Protein AF-A0A931RPR3-F1 (afdb_monomer_lite)

Structure (mmCIF, N/CA/C/O backbone):
data_AF-A0A931RPR3-F1
#
_entry.id   AF-A0A931RPR3-F1
#
loop_
_atom_site.group_PDB
_atom_site.id
_atom_site.type_symbol
_atom_site.label_atom_id
_atom_site.label_alt_id
_atom_site.label_comp_id
_atom_site.label_asym_id
_atom_site.label_entity_id
_atom_site.label_seq_id
_atom_site.pdbx_PDB_ins_code
_atom_site.Cartn_x
_atom_site.Cartn_y
_atom_site.Cartn_z
_atom_site.occupancy
_atom_site.B_iso_or_equiv
_atom_site.auth_seq_id
_atom_site.auth_comp_id
_atom_site.auth_asym_id
_atom_site.auth_atom_id
_atom_site.pdbx_PDB_model_num
ATOM 1 N N . MET A 1 1 ? -23.360 12.671 -6.377 1.00 48.09 1 MET A N 1
ATOM 2 C CA . MET A 1 1 ? -21.890 12.839 -6.294 1.00 48.09 1 MET A CA 1
ATOM 3 C C . MET A 1 1 ? -21.192 11.481 -6.320 1.00 48.09 1 MET A C 1
ATOM 5 O O . MET A 1 1 ? -20.367 11.302 -7.196 1.00 48.09 1 MET A O 1
ATOM 9 N N . TYR A 1 2 ? -21.659 10.506 -5.526 1.00 53.28 2 TYR A N 1
ATOM 10 C CA . TYR A 1 2 ? -21.165 9.116 -5.453 1.00 53.28 2 TYR A CA 1
ATOM 11 C C . TYR A 1 2 ? -20.954 8.366 -6.791 1.00 53.28 2 TYR A C 1
ATOM 13 O O . TYR A 1 2 ? -19.961 7.671 -6.945 1.00 53.28 2 TYR A O 1
ATOM 21 N N . GLY A 1 3 ? -21.849 8.516 -7.778 1.00 59.53 3 GLY A N 1
ATOM 22 C CA . GLY A 1 3 ? -21.727 7.786 -9.054 1.00 59.53 3 GLY A CA 1
ATOM 23 C C . GLY A 1 3 ? -20.512 8.184 -9.904 1.00 59.53 3 GLY A C 1
ATOM 24 O O . GLY A 1 3 ? -19.883 7.326 -10.506 1.00 59.53 3 GLY A O 1
ATOM 25 N N . ARG A 1 4 ? -20.120 9.469 -9.888 1.00 67.00 4 ARG A N 1
ATOM 26 C CA . ARG A 1 4 ? -18.976 9.958 -10.683 1.00 67.00 4 ARG A CA 1
ATOM 27 C C . ARG A 1 4 ? -17.635 9.429 -10.174 1.00 67.00 4 ARG A C 1
ATOM 29 O O . ARG A 1 4 ? -16.728 9.223 -10.974 1.00 67.00 4 ARG A O 1
ATOM 36 N N . ASP A 1 5 ? -17.524 9.213 -8.866 1.00 75.56 5 ASP A N 1
ATOM 37 C CA . ASP A 1 5 ? -16.295 8.724 -8.239 1.00 75.56 5 ASP A CA 1
ATOM 38 C C . ASP A 1 5 ? -16.114 7.218 -8.487 1.00 75.56 5 ASP A C 1
ATOM 40 O O . ASP A 1 5 ? -14.997 6.773 -8.742 1.00 75.56 5 ASP A O 1
ATOM 44 N N . ILE A 1 6 ? -17.213 6.452 -8.511 1.00 75.62 6 ILE A N 1
ATOM 45 C CA . ILE A 1 6 ? -17.209 5.031 -8.899 1.00 75.62 6 ILE A CA 1
ATOM 46 C C . ILE A 1 6 ? -16.795 4.882 -10.367 1.00 75.62 6 ILE A C 1
ATOM 48 O O . ILE A 1 6 ? -15.880 4.119 -10.669 1.00 75.62 6 ILE A O 1
ATOM 52 N N . ASP A 1 7 ? -17.397 5.659 -11.272 1.00 83.94 7 ASP A N 1
ATOM 53 C CA . ASP A 1 7 ? -17.056 5.611 -12.699 1.00 83.94 7 ASP A CA 1
A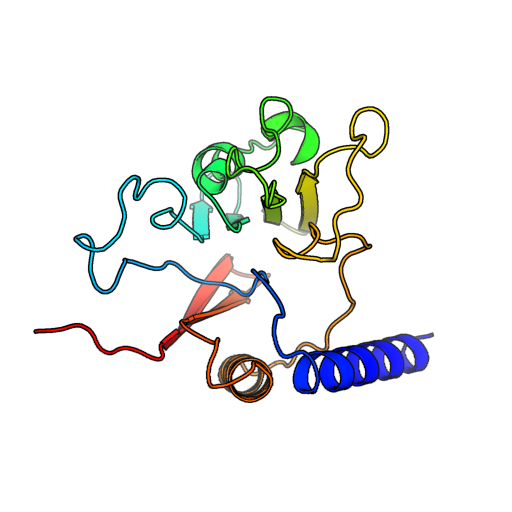TOM 54 C C . ASP A 1 7 ? -15.581 5.973 -12.948 1.00 83.94 7 ASP A C 1
ATOM 56 O O . ASP A 1 7 ? -14.906 5.362 -13.781 1.00 83.94 7 ASP A O 1
ATOM 60 N N . LEU A 1 8 ? -15.053 6.956 -12.207 1.00 83.38 8 LEU A N 1
ATOM 61 C CA . LEU A 1 8 ? -13.642 7.333 -12.275 1.00 83.38 8 LEU A CA 1
ATOM 62 C C . LEU A 1 8 ? -12.729 6.216 -11.753 1.00 83.38 8 LEU A C 1
ATOM 64 O O . LEU A 1 8 ? -11.713 5.921 -12.383 1.00 83.38 8 LEU A O 1
ATOM 68 N N . ALA A 1 9 ? -13.091 5.587 -10.635 1.00 78.75 9 ALA A N 1
ATOM 69 C CA . ALA A 1 9 ? -12.340 4.482 -10.056 1.00 78.75 9 ALA A CA 1
ATOM 70 C C . ALA A 1 9 ? -12.263 3.285 -11.020 1.00 78.75 9 ALA A C 1
ATOM 72 O O . ALA A 1 9 ? -11.174 2.784 -11.306 1.00 78.75 9 ALA A O 1
ATOM 73 N N . GLU A 1 10 ? -13.391 2.885 -11.607 1.00 84.31 10 GLU A N 1
ATOM 74 C CA . GLU A 1 10 ? -13.452 1.792 -12.587 1.00 84.31 10 GLU A CA 1
ATOM 75 C C . GLU A 1 10 ? -12.685 2.119 -13.877 1.00 84.31 10 GLU A C 1
ATOM 77 O O . GLU A 1 10 ? -11.990 1.272 -14.459 1.00 84.31 10 GLU A O 1
ATOM 82 N N . LYS A 1 11 ? -12.728 3.384 -14.310 1.00 86.88 11 LYS A N 1
ATOM 83 C CA . LYS A 1 11 ? -11.914 3.866 -15.430 1.00 86.88 11 LYS A CA 1
ATOM 84 C C . LYS A 1 11 ? -10.418 3.762 -15.123 1.00 86.88 11 LYS A C 1
ATOM 86 O O . LYS A 1 11 ? -9.659 3.312 -15.985 1.00 86.88 11 LYS A O 1
ATOM 91 N N . ASN A 1 12 ? -9.991 4.139 -13.919 1.00 83.94 12 ASN A N 1
ATOM 92 C CA . ASN A 1 12 ? -8.592 4.044 -13.503 1.00 83.94 12 ASN A CA 1
ATOM 93 C C . ASN A 1 12 ? -8.134 2.583 -13.381 1.00 83.94 12 ASN A C 1
ATOM 95 O O . ASN A 1 12 ? -7.042 2.250 -13.841 1.00 83.94 12 ASN A O 1
ATOM 99 N N . LEU A 1 13 ? -8.986 1.683 -12.875 1.00 83.31 13 LEU A N 1
ATOM 100 C CA . LEU A 1 13 ? -8.721 0.240 -12.874 1.00 83.31 13 LEU A CA 1
ATOM 101 C C . LEU A 1 13 ? -8.557 -0.309 -14.298 1.00 83.31 13 LEU A C 1
ATOM 103 O O . LEU A 1 13 ? -7.630 -1.068 -14.586 1.00 83.31 13 LEU A O 1
ATOM 107 N N . THR A 1 14 ? -9.409 0.123 -15.225 1.00 85.19 14 THR A N 1
ATOM 108 C CA . THR A 1 14 ? -9.292 -0.250 -16.641 1.00 85.19 14 THR A CA 1
ATOM 109 C C . THR A 1 14 ? -8.000 0.279 -17.269 1.00 85.19 14 THR A C 1
ATOM 111 O O . THR A 1 14 ? -7.392 -0.406 -18.094 1.00 85.19 14 THR A O 1
ATOM 114 N N . ALA A 1 15 ? -7.556 1.478 -16.886 1.00 83.50 15 ALA A N 1
ATOM 115 C CA . ALA A 1 15 ? -6.281 2.035 -17.330 1.00 83.50 15 ALA A CA 1
ATOM 116 C C . ALA A 1 15 ? -5.085 1.243 -16.772 1.00 83.50 15 ALA A C 1
ATOM 118 O O . ALA A 1 15 ? -4.152 0.959 -17.522 1.00 83.50 15 ALA A O 1
ATOM 119 N N . LEU A 1 16 ? -5.144 0.814 -15.504 1.00 81.69 16 LEU A N 1
ATOM 120 C CA . LEU A 1 16 ? -4.115 -0.024 -14.881 1.00 81.69 16 LEU A CA 1
ATOM 121 C C . LEU A 1 16 ? -3.894 -1.326 -15.662 1.00 81.69 16 LEU A C 1
ATOM 123 O O . LEU A 1 16 ? -2.752 -1.675 -15.939 1.00 81.69 16 LEU A O 1
ATOM 127 N N . ARG A 1 17 ? -4.973 -1.984 -16.106 1.00 82.69 17 ARG A N 1
ATOM 128 C CA . ARG A 1 17 ? -4.912 -3.227 -16.906 1.00 82.69 17 ARG A CA 1
ATOM 129 C C . ARG A 1 17 ? -4.167 -3.084 -18.230 1.00 82.69 17 ARG A C 1
ATOM 131 O O . ARG A 1 17 ? -3.667 -4.064 -18.772 1.00 82.69 17 ARG A O 1
ATOM 138 N N . LYS A 1 18 ? -4.124 -1.870 -18.777 1.00 80.56 18 LYS A N 1
ATOM 139 C CA . LYS A 1 18 ? -3.430 -1.558 -20.033 1.00 80.56 18 LYS A CA 1
ATOM 140 C C . LYS A 1 18 ? -2.003 -1.065 -19.795 1.00 80.56 18 LYS A C 1
ATOM 142 O O . LYS A 1 18 ? -1.258 -0.891 -20.756 1.00 80.56 18 LYS A O 1
ATOM 147 N N . ASN A 1 19 ? -1.624 -0.820 -18.541 1.00 73.75 19 ASN A N 1
ATOM 148 C CA . ASN A 1 19 ? -0.317 -0.296 -18.196 1.00 73.75 19 ASN A CA 1
ATOM 149 C C . ASN A 1 19 ? 0.711 -1.431 -18.113 1.00 73.75 19 ASN A C 1
ATOM 151 O O . ASN A 1 19 ? 0.644 -2.306 -17.250 1.00 73.75 19 ASN A O 1
ATOM 155 N N . ILE A 1 20 ? 1.690 -1.392 -19.016 1.00 69.75 20 ILE A N 1
ATOM 156 C CA . ILE A 1 20 ? 2.774 -2.375 -19.070 1.00 69.75 20 ILE A CA 1
ATOM 157 C C . ILE A 1 20 ? 3.749 -2.161 -17.901 1.00 69.75 20 ILE A C 1
ATOM 159 O O . ILE A 1 20 ? 4.268 -3.134 -17.361 1.00 69.75 20 ILE A O 1
ATOM 163 N N . TYR A 1 21 ? 3.940 -0.919 -17.446 1.00 61.31 21 TYR A N 1
ATOM 164 C CA . TYR A 1 21 ? 4.887 -0.542 -16.395 1.00 61.31 21 TYR A CA 1
ATOM 165 C C . TYR A 1 21 ? 4.221 0.359 -15.342 1.00 61.31 21 TYR A C 1
ATOM 167 O O . TYR A 1 21 ? 4.437 1.571 -15.334 1.00 61.31 21 TYR A O 1
ATOM 175 N N . PRO A 1 22 ? 3.429 -0.201 -14.411 1.00 55.44 22 PRO A N 1
ATOM 176 C CA . PRO A 1 22 ? 2.790 0.595 -13.362 1.00 55.44 22 PRO A CA 1
ATOM 177 C C . PRO A 1 22 ? 3.770 1.133 -12.301 1.00 55.44 22 PRO A C 1
ATOM 179 O O . PRO A 1 22 ? 3.361 1.906 -11.438 1.00 55.44 22 PRO A O 1
ATOM 182 N N . GLY A 1 23 ? 5.051 0.744 -12.338 1.00 59.38 23 GLY A N 1
ATOM 183 C CA . GLY A 1 23 ? 6.031 1.101 -11.310 1.00 59.38 23 GLY A CA 1
ATOM 184 C C . GLY A 1 23 ? 5.704 0.463 -9.953 1.00 59.38 23 GLY A C 1
ATOM 185 O O . GLY A 1 23 ? 5.175 -0.648 -9.893 1.00 59.38 23 GLY A O 1
ATOM 186 N N . ARG A 1 24 ? 6.026 1.156 -8.852 1.00 60.16 24 ARG A N 1
ATOM 187 C CA . ARG A 1 24 ? 5.651 0.749 -7.485 1.00 60.16 24 ARG A CA 1
ATOM 188 C C . ARG A 1 24 ? 4.300 1.379 -7.112 1.00 60.16 24 ARG A C 1
ATOM 190 O O . ARG A 1 24 ? 4.215 2.596 -6.981 1.00 60.16 24 ARG A O 1
ATOM 197 N N . GLY A 1 25 ? 3.270 0.558 -6.900 1.00 50.50 25 GLY A N 1
ATOM 198 C CA . GLY A 1 25 ? 1.987 0.961 -6.306 1.00 50.50 25 GLY A CA 1
ATOM 199 C C . GLY A 1 25 ? 1.890 0.529 -4.839 1.00 50.50 25 GLY A C 1
ATOM 200 O O . GLY A 1 25 ? 2.456 -0.495 -4.462 1.00 50.50 25 GLY A O 1
ATOM 201 N N . LEU A 1 26 ? 1.191 1.294 -3.995 1.00 44.41 26 LEU A N 1
ATOM 202 C CA . LEU A 1 26 ? 0.964 0.920 -2.595 1.00 44.41 26 LEU A CA 1
ATOM 203 C C . LEU A 1 26 ? -0.346 0.143 -2.449 1.00 44.41 26 LEU A C 1
ATOM 205 O O . LEU A 1 26 ? -1.423 0.727 -2.524 1.00 44.41 26 LEU A O 1
ATOM 209 N N . ILE A 1 27 ? -0.242 -1.156 -2.176 1.00 45.25 27 ILE A N 1
ATOM 210 C CA . ILE A 1 27 ? -1.305 -1.988 -1.599 1.00 45.25 27 ILE A CA 1
ATOM 211 C C . ILE A 1 27 ? -0.618 -2.916 -0.574 1.00 45.25 27 ILE A C 1
ATOM 213 O O . ILE A 1 27 ? 0.564 -3.237 -0.708 1.00 45.25 27 ILE A O 1
ATOM 217 N N . ALA A 1 28 ? -1.297 -3.240 0.529 1.00 40.62 28 ALA A N 1
ATOM 218 C CA . ALA A 1 28 ? -0.631 -3.453 1.805 1.00 40.62 28 ALA A CA 1
ATOM 219 C C . ALA A 1 28 ? -0.056 -4.868 2.248 1.00 40.62 28 ALA A C 1
ATOM 221 O O . ALA A 1 28 ? -0.816 -5.667 2.766 1.00 40.62 28 ALA A O 1
ATOM 222 N N . GLY A 1 29 ? 1.272 -5.161 2.241 1.00 34.56 29 GLY A N 1
ATOM 223 C CA . GLY A 1 29 ? 2.043 -6.029 3.204 1.00 34.56 29 GLY A CA 1
ATOM 224 C C . GLY A 1 29 ? 3.585 -6.185 2.962 1.00 34.56 29 GLY A C 1
ATOM 225 O O . GLY A 1 29 ? 4.086 -5.740 1.937 1.00 34.56 29 GLY A O 1
ATOM 226 N N . ILE A 1 30 ? 4.336 -6.765 3.928 1.00 34.19 30 ILE A N 1
ATOM 227 C CA . ILE A 1 30 ? 5.828 -6.893 4.022 1.00 34.19 30 ILE A CA 1
ATOM 228 C C . ILE A 1 30 ? 6.418 -7.880 2.989 1.00 34.19 30 ILE A C 1
ATOM 230 O O . ILE A 1 30 ? 5.834 -8.937 2.762 1.00 34.19 30 ILE A O 1
ATOM 234 N N . ALA A 1 31 ? 7.596 -7.573 2.422 1.00 38.38 31 ALA A N 1
ATOM 235 C CA . ALA A 1 31 ? 8.314 -8.427 1.469 1.00 38.38 31 ALA A CA 1
ATOM 236 C C . ALA A 1 31 ? 9.762 -8.715 1.918 1.00 38.38 31 ALA A C 1
ATOM 238 O O . ALA A 1 31 ? 10.498 -7.795 2.269 1.00 38.38 31 ALA A O 1
ATOM 239 N N . GLU A 1 32 ? 10.175 -9.983 1.854 1.00 42.19 32 GLU A N 1
ATOM 240 C CA . GLU A 1 32 ? 11.584 -10.403 1.850 1.00 42.19 32 GLU A CA 1
ATOM 241 C C . GLU A 1 32 ? 12.001 -10.751 0.413 1.00 42.19 32 GLU A C 1
ATOM 243 O O . GLU A 1 32 ? 11.196 -11.265 -0.370 1.00 42.19 32 GLU A O 1
ATOM 248 N N . ALA A 1 33 ? 13.251 -10.454 0.050 1.00 47.94 33 ALA A N 1
ATOM 249 C CA . ALA A 1 33 ? 13.777 -10.729 -1.285 1.00 47.94 33 ALA A CA 1
ATOM 250 C C . ALA A 1 33 ? 13.849 -12.239 -1.569 1.00 47.94 33 ALA A C 1
ATOM 252 O O . ALA A 1 33 ? 14.287 -13.018 -0.727 1.00 47.94 33 ALA A O 1
ATOM 253 N N . ALA A 1 34 ? 13.471 -12.640 -2.786 1.00 48.62 34 ALA A N 1
ATOM 254 C CA . ALA A 1 34 ? 13.542 -14.034 -3.229 1.00 48.62 34 ALA A CA 1
ATOM 255 C C . ALA A 1 34 ? 14.981 -14.512 -3.531 1.00 48.62 34 ALA A C 1
ATOM 257 O O . ALA A 1 34 ? 15.226 -15.713 -3.527 1.00 48.62 34 ALA A O 1
ATOM 258 N N . ASP A 1 35 ? 15.921 -13.591 -3.785 1.00 53.75 35 ASP A N 1
ATOM 259 C CA . ASP A 1 35 ? 17.344 -13.876 -4.028 1.00 53.75 35 ASP A CA 1
ATOM 260 C C . ASP A 1 35 ? 18.202 -12.630 -3.694 1.00 53.75 35 ASP A C 1
ATOM 262 O O . ASP A 1 35 ? 18.226 -11.675 -4.478 1.00 53.75 35 ASP A O 1
ATOM 266 N N . PRO A 1 36 ? 18.885 -12.590 -2.533 1.00 52.25 36 PRO A N 1
ATOM 267 C CA . PRO A 1 36 ? 19.717 -11.455 -2.125 1.00 52.25 36 PRO A CA 1
ATOM 268 C C . PRO A 1 36 ? 20.993 -11.263 -2.963 1.00 52.25 36 PRO A C 1
ATOM 270 O O . PRO A 1 36 ? 21.617 -10.211 -2.864 1.00 52.25 36 PRO A O 1
ATOM 273 N N . ALA A 1 37 ? 21.402 -12.249 -3.773 1.00 54.34 37 ALA A N 1
ATOM 274 C CA . ALA A 1 37 ? 22.691 -12.240 -4.473 1.00 54.34 37 ALA A CA 1
ATOM 275 C C . ALA A 1 37 ? 22.683 -11.456 -5.801 1.00 54.34 37 ALA A C 1
ATOM 277 O O . ALA A 1 37 ? 23.728 -11.303 -6.430 1.00 54.34 37 ALA A O 1
ATOM 278 N N . LYS A 1 38 ? 21.519 -10.960 -6.245 1.00 55.19 38 LYS A N 1
ATOM 279 C CA . LYS A 1 38 ? 21.343 -10.281 -7.546 1.00 55.19 38 LYS A CA 1
ATOM 280 C C . LYS A 1 38 ? 21.296 -8.751 -7.473 1.00 55.19 38 LYS A C 1
ATOM 282 O O . LYS A 1 38 ? 20.855 -8.120 -8.431 1.00 55.19 38 LYS A O 1
ATOM 287 N N . VAL A 1 39 ? 21.710 -8.143 -6.360 1.00 52.94 39 VAL A N 1
ATOM 288 C CA . VAL A 1 39 ? 21.581 -6.692 -6.142 1.00 52.94 39 VAL A CA 1
ATOM 289 C C . VAL A 1 39 ? 22.862 -6.128 -5.522 1.00 52.94 39 VAL A C 1
ATOM 291 O O . VAL A 1 39 ? 23.253 -6.557 -4.442 1.00 52.94 39 VAL A O 1
ATOM 294 N N . GLU A 1 40 ? 23.501 -5.158 -6.188 1.00 55.62 40 GLU A N 1
ATOM 295 C CA . GLU A 1 40 ? 24.724 -4.490 -5.696 1.00 55.62 40 GLU A CA 1
ATOM 296 C C . GLU A 1 40 ? 24.479 -3.624 -4.439 1.00 55.62 40 GLU A C 1
ATOM 298 O O . GLU A 1 40 ? 25.370 -3.514 -3.599 1.00 55.62 40 GLU A O 1
ATOM 303 N N . ASP A 1 41 ? 23.267 -3.074 -4.258 1.00 65.06 41 ASP A N 1
ATOM 304 C CA . ASP A 1 41 ? 22.794 -2.445 -3.008 1.00 65.06 41 ASP A CA 1
ATOM 305 C C . ASP A 1 41 ? 21.349 -2.889 -2.680 1.00 65.06 41 ASP A C 1
ATOM 307 O O . ASP A 1 41 ? 20.390 -2.418 -3.305 1.00 65.06 41 ASP A O 1
ATOM 311 N N . PRO A 1 42 ? 21.140 -3.783 -1.695 1.00 65.19 42 PRO A N 1
ATOM 312 C CA . PRO A 1 42 ? 19.811 -4.282 -1.358 1.00 65.19 42 PRO A CA 1
ATOM 313 C C . PRO A 1 42 ? 18.912 -3.227 -0.697 1.00 65.19 42 PRO A C 1
ATOM 315 O O . PRO A 1 42 ? 17.709 -3.457 -0.578 1.00 65.19 42 PRO A O 1
ATOM 318 N N . GLY A 1 43 ? 19.438 -2.072 -0.269 1.00 66.06 43 GLY A N 1
ATOM 319 C CA . GLY A 1 43 ? 18.717 -1.098 0.556 1.00 66.06 43 GLY A CA 1
ATOM 320 C C . GLY A 1 43 ? 17.534 -0.391 -0.120 1.00 66.06 43 GLY A C 1
ATOM 321 O O . GLY A 1 43 ? 16.674 0.158 0.573 1.00 66.06 43 GLY A O 1
ATOM 322 N N . LEU A 1 44 ? 17.463 -0.403 -1.456 1.00 70.62 44 LEU A N 1
ATOM 323 C CA . LEU A 1 44 ? 16.318 0.119 -2.222 1.00 70.62 44 LEU A CA 1
ATOM 324 C C . LEU A 1 44 ? 15.242 -0.939 -2.503 1.00 70.62 44 LEU A C 1
ATOM 326 O O . LEU A 1 44 ? 14.145 -0.597 -2.943 1.00 70.62 44 LEU A O 1
ATOM 330 N N . ILE A 1 45 ? 15.546 -2.216 -2.258 1.00 68.12 45 ILE A N 1
ATOM 331 C CA . ILE A 1 45 ? 14.686 -3.356 -2.603 1.00 68.12 45 ILE A CA 1
ATOM 332 C C . ILE A 1 45 ? 14.181 -4.062 -1.342 1.00 68.12 45 ILE A C 1
ATOM 334 O O . ILE A 1 45 ? 13.028 -4.484 -1.294 1.00 68.12 45 ILE A O 1
ATOM 338 N N . ILE A 1 46 ? 15.019 -4.152 -0.310 1.00 73.44 46 ILE A N 1
ATOM 339 C CA . ILE A 1 46 ? 14.710 -4.800 0.962 1.00 73.44 46 ILE A CA 1
ATOM 340 C C . ILE A 1 46 ? 14.428 -3.724 2.006 1.00 73.44 46 ILE A C 1
ATOM 342 O O . ILE A 1 46 ? 15.324 -3.029 2.484 1.00 73.44 46 ILE A O 1
ATOM 346 N N . TYR A 1 47 ? 13.156 -3.587 2.363 1.00 78.56 47 TYR A N 1
ATOM 347 C CA . TYR A 1 47 ? 12.688 -2.661 3.384 1.00 78.56 47 TYR A CA 1
ATOM 348 C C . TYR A 1 47 ? 11.390 -3.173 4.006 1.00 78.56 47 TYR A C 1
ATOM 350 O O . TYR A 1 47 ? 10.648 -3.958 3.414 1.00 78.56 47 TYR A O 1
ATOM 358 N N . ASN A 1 48 ? 11.073 -2.672 5.199 1.00 82.56 48 ASN A N 1
ATOM 359 C CA . ASN A 1 48 ? 9.767 -2.897 5.803 1.00 82.56 48 ASN A CA 1
ATOM 360 C C . ASN A 1 48 ? 8.725 -2.153 4.973 1.00 82.56 48 ASN A C 1
ATOM 362 O O . ASN A 1 48 ? 8.576 -0.943 5.119 1.00 82.56 48 ASN A O 1
ATOM 366 N N . ALA A 1 49 ? 8.014 -2.843 4.085 1.00 84.12 49 ALA A N 1
ATOM 367 C CA . ALA A 1 49 ? 6.952 -2.196 3.324 1.00 84.12 49 ALA A CA 1
ATOM 368 C C . ALA A 1 49 ? 5.846 -1.710 4.265 1.00 84.12 49 ALA A C 1
ATOM 370 O O . ALA A 1 49 ? 5.261 -0.657 4.011 1.00 84.12 49 ALA A O 1
ATOM 371 N N . MET A 1 50 ? 5.574 -2.461 5.354 1.00 88.31 50 MET A N 1
ATOM 372 C CA . MET A 1 50 ? 4.462 -2.187 6.282 1.00 88.31 50 MET A CA 1
ATOM 373 C C . MET A 1 50 ? 4.829 -2.384 7.716 1.00 88.31 50 MET A C 1
ATOM 375 O O . MET A 1 50 ? 5.447 -3.379 8.079 1.00 88.31 50 MET A O 1
ATOM 379 N N . MET A 1 51 ? 4.372 -1.449 8.529 1.00 90.38 51 MET A N 1
ATOM 380 C CA . MET A 1 51 ? 4.581 -1.483 9.959 1.00 90.38 51 MET A CA 1
ATOM 381 C C . MET A 1 51 ? 3.301 -1.066 10.657 1.00 90.38 51 MET A C 1
ATOM 383 O O . MET A 1 51 ? 2.507 -0.287 10.129 1.00 90.38 51 MET A O 1
ATOM 387 N N . GLU A 1 52 ? 3.098 -1.608 11.847 1.00 91.56 52 GLU A N 1
ATOM 388 C CA . GLU A 1 52 ? 2.039 -1.176 12.741 1.00 91.56 52 GLU A CA 1
ATOM 389 C C . GLU A 1 52 ? 2.585 -1.024 14.154 1.00 91.56 52 GLU A C 1
ATOM 391 O O . GLU A 1 52 ? 3.513 -1.727 14.554 1.00 91.56 52 GLU A O 1
ATOM 396 N N . ARG A 1 53 ? 2.014 -0.085 14.900 1.00 90.44 53 ARG A N 1
ATOM 397 C CA . ARG A 1 53 ? 2.334 0.136 16.308 1.00 90.44 53 ARG A CA 1
ATOM 398 C C . ARG A 1 53 ? 1.044 0.418 17.059 1.00 90.44 53 ARG A C 1
ATOM 400 O O . ARG A 1 53 ? 0.175 1.132 16.558 1.00 90.44 53 ARG A O 1
ATOM 407 N N . LYS A 1 54 ? 0.945 -0.140 18.266 1.00 88.19 54 LYS A N 1
ATOM 408 C CA . LYS A 1 54 ? -0.151 0.107 19.198 1.00 88.19 54 LYS A CA 1
ATOM 409 C C . LYS A 1 54 ? 0.403 0.708 20.480 1.00 88.19 54 LYS A C 1
ATOM 411 O O . LYS A 1 54 ? 1.052 0.006 21.247 1.00 88.19 54 LYS A O 1
ATOM 416 N N . GLU A 1 55 ? 0.139 1.986 20.703 1.00 81.88 55 GLU A N 1
ATOM 417 C CA . GLU A 1 55 ? 0.565 2.675 21.926 1.00 81.88 55 GLU A CA 1
ATOM 418 C C . GLU A 1 55 ? -0.548 3.612 22.406 1.00 81.88 55 GLU A C 1
ATOM 420 O O . GLU A 1 55 ? -1.278 3.261 23.327 1.00 81.88 55 GLU A O 1
ATOM 425 N N . HIS A 1 56 ? -0.791 4.711 21.685 1.00 75.81 56 HIS A N 1
ATOM 426 C CA . HIS A 1 56 ? -1.853 5.693 21.963 1.00 75.81 56 HIS A CA 1
ATOM 427 C C . HIS A 1 56 ? -3.054 5.532 21.005 1.00 75.81 56 HIS A C 1
ATOM 429 O O . HIS A 1 56 ? -3.675 6.476 20.537 1.00 75.81 56 HIS A O 1
ATOM 435 N N . GLY A 1 57 ? -3.351 4.285 20.645 1.00 84.94 57 GLY A N 1
ATOM 436 C CA . GLY A 1 57 ? -4.140 3.942 19.461 1.00 84.94 57 GLY A CA 1
ATOM 437 C C . GLY A 1 57 ? -3.290 3.158 18.469 1.00 84.94 57 GLY A C 1
ATOM 438 O O . GLY A 1 57 ? -2.158 2.772 18.775 1.00 84.94 57 GLY A O 1
ATOM 439 N N . TRP A 1 58 ? -3.851 2.881 17.299 1.00 88.62 58 TRP A N 1
ATOM 440 C CA . TRP A 1 58 ? -3.160 2.159 16.241 1.00 88.62 58 TRP A CA 1
ATOM 441 C C . TRP A 1 58 ? -2.640 3.113 15.177 1.00 88.62 58 TRP A C 1
ATOM 443 O O . TRP A 1 58 ? -3.360 3.996 14.715 1.00 88.62 58 TRP A O 1
ATOM 453 N N . ILE A 1 59 ? -1.413 2.878 14.730 1.00 90.50 59 ILE A N 1
ATOM 454 C CA . ILE A 1 59 ? -0.870 3.464 13.510 1.00 90.50 59 ILE A CA 1
ATOM 455 C C . ILE A 1 59 ? -0.438 2.344 12.570 1.00 90.50 59 ILE A C 1
ATOM 457 O O . ILE A 1 59 ? 0.197 1.382 12.999 1.00 90.50 59 ILE A O 1
ATOM 461 N N . TYR A 1 60 ? -0.780 2.481 11.293 1.00 90.75 60 TYR A N 1
ATOM 462 C CA . TYR A 1 60 ? -0.370 1.597 10.209 1.00 90.75 60 TYR A CA 1
ATOM 463 C C . TYR A 1 60 ? 0.315 2.433 9.149 1.00 90.75 60 TYR A C 1
ATOM 465 O O . TYR A 1 60 ? -0.263 3.400 8.655 1.00 90.75 60 TYR A O 1
ATOM 473 N N . ILE A 1 61 ? 1.522 2.033 8.779 1.00 91.69 61 ILE A N 1
ATOM 474 C CA . ILE A 1 61 ? 2.283 2.651 7.703 1.00 91.69 61 ILE A CA 1
ATOM 475 C C . ILE A 1 61 ? 2.430 1.648 6.573 1.00 91.69 61 ILE A C 1
ATOM 477 O O . ILE A 1 61 ?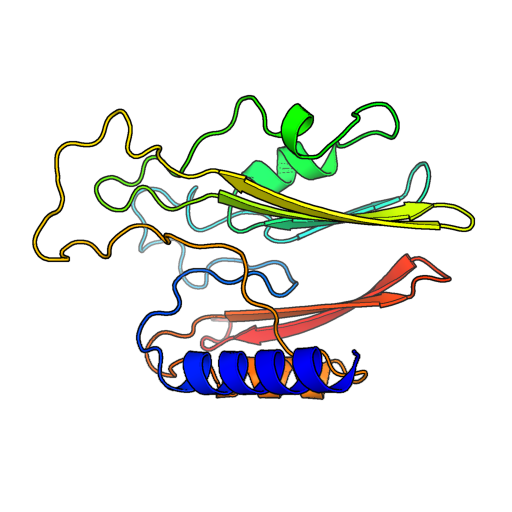 2.716 0.473 6.810 1.00 91.69 61 ILE A O 1
ATOM 481 N N . VAL A 1 62 ? 2.275 2.142 5.352 1.00 89.75 62 VAL A N 1
ATOM 482 C CA . VAL A 1 62 ? 2.632 1.455 4.114 1.00 89.75 62 VAL A CA 1
ATOM 483 C C . VAL A 1 62 ? 3.475 2.401 3.271 1.00 89.75 62 VAL A C 1
ATOM 485 O O . VAL A 1 62 ? 3.097 3.551 3.058 1.00 89.75 62 VAL A O 1
ATOM 488 N N . SER A 1 63 ? 4.637 1.952 2.811 1.00 90.50 63 SER A N 1
ATOM 489 C CA . SER A 1 63 ? 5.493 2.759 1.946 1.00 90.50 63 SER A CA 1
ATOM 490 C C . SER A 1 63 ? 6.288 1.893 0.972 1.00 90.50 63 SER A C 1
ATOM 492 O O . SER A 1 63 ? 6.398 0.680 1.145 1.00 90.50 63 SER A O 1
ATOM 494 N N . ASN A 1 64 ? 6.832 2.520 -0.068 1.00 87.06 64 ASN A N 1
ATOM 495 C CA . ASN A 1 64 ? 7.628 1.853 -1.096 1.00 87.06 64 ASN A CA 1
ATOM 496 C C . ASN A 1 64 ? 9.141 1.886 -0.815 1.00 87.06 64 ASN A C 1
ATOM 498 O O . ASN A 1 64 ? 9.918 1.687 -1.749 1.00 87.06 64 ASN A O 1
ATOM 502 N N . GLY A 1 65 ? 9.564 2.188 0.417 1.00 88.94 65 GLY A N 1
ATOM 503 C CA . GLY A 1 65 ? 10.981 2.237 0.759 1.00 88.94 65 GLY A CA 1
ATOM 504 C C . GLY A 1 65 ? 11.273 2.292 2.259 1.00 88.94 65 GLY A C 1
ATOM 505 O O . GLY A 1 65 ? 10.395 2.214 3.116 1.00 88.94 65 GLY A O 1
ATOM 506 N N . LYS A 1 66 ? 12.555 2.464 2.596 1.00 90.31 66 LYS A N 1
ATOM 507 C CA . LYS A 1 66 ? 13.047 2.493 3.986 1.00 90.31 66 LYS A CA 1
ATOM 508 C C . LYS A 1 66 ? 12.460 3.611 4.865 1.00 90.31 66 LYS A C 1
ATOM 510 O O . LYS A 1 66 ? 12.566 3.526 6.089 1.00 90.31 66 LYS A O 1
ATOM 515 N N . GLN A 1 67 ? 11.808 4.619 4.280 1.00 92.06 67 GLN A N 1
ATOM 516 C CA . GLN A 1 67 ? 11.124 5.681 5.025 1.00 92.06 67 GLN A CA 1
ATOM 517 C C . GLN A 1 67 ? 9.978 5.167 5.907 1.00 92.06 67 GLN A C 1
ATOM 519 O O . GLN A 1 67 ? 9.583 5.871 6.834 1.00 92.06 67 GLN A O 1
ATOM 524 N N . THR A 1 68 ? 9.490 3.936 5.694 1.00 91.50 68 THR A N 1
ATOM 525 C CA . THR A 1 68 ? 8.522 3.289 6.598 1.00 91.50 68 THR A CA 1
ATOM 526 C C . THR A 1 68 ? 9.000 3.315 8.052 1.00 91.50 68 THR A C 1
ATOM 528 O O . THR A 1 68 ? 8.216 3.622 8.947 1.00 91.50 68 THR A O 1
ATOM 531 N N . ASN A 1 69 ? 10.296 3.068 8.286 1.00 90.75 69 ASN A N 1
ATOM 532 C CA . ASN A 1 69 ? 10.883 3.035 9.629 1.00 90.75 69 ASN A CA 1
ATOM 533 C C . ASN A 1 69 ? 10.910 4.415 10.301 1.00 90.75 69 ASN A C 1
ATOM 535 O O . ASN A 1 69 ? 10.905 4.499 11.523 1.00 90.75 69 ASN A O 1
ATOM 539 N N . THR A 1 70 ? 10.946 5.501 9.526 1.00 91.31 70 THR A N 1
ATOM 540 C CA . THR A 1 70 ? 10.786 6.857 10.068 1.00 91.31 70 THR A CA 1
ATOM 541 C C . THR A 1 70 ? 9.311 7.153 10.305 1.00 91.31 70 THR A C 1
ATOM 543 O O . THR A 1 70 ? 8.942 7.603 11.384 1.00 91.31 70 THR A O 1
ATOM 546 N N . ALA A 1 71 ? 8.457 6.852 9.324 1.00 90.31 71 ALA A N 1
ATOM 547 C CA . ALA A 1 71 ? 7.035 7.170 9.372 1.00 90.31 71 ALA A CA 1
ATOM 548 C C . ALA A 1 71 ? 6.285 6.446 10.505 1.00 90.31 71 ALA A C 1
ATOM 550 O O . ALA A 1 71 ? 5.343 7.009 11.050 1.00 90.31 71 ALA A O 1
ATOM 551 N N . ILE A 1 72 ? 6.695 5.237 10.910 1.00 90.44 72 ILE A N 1
ATOM 552 C CA . ILE A 1 72 ? 6.029 4.502 12.006 1.00 90.44 72 ILE A CA 1
ATOM 553 C C . ILE A 1 72 ? 6.178 5.182 13.370 1.00 90.44 72 ILE A C 1
ATOM 555 O O . ILE A 1 72 ? 5.340 5.000 14.259 1.00 90.44 72 ILE A O 1
ATOM 559 N N . ASN A 1 73 ? 7.223 5.996 13.523 1.00 87.56 73 ASN A N 1
ATOM 560 C CA . ASN A 1 73 ? 7.486 6.712 14.761 1.00 87.56 73 ASN A CA 1
ATOM 561 C C . ASN A 1 73 ? 6.582 7.930 14.940 1.00 87.56 73 ASN A C 1
ATOM 563 O O . ASN A 1 73 ? 6.563 8.446 16.053 1.00 87.56 73 ASN A O 1
ATOM 567 N N . LEU A 1 74 ? 5.780 8.289 13.918 1.00 82.31 74 LEU A N 1
ATOM 568 C CA . LEU A 1 74 ? 4.746 9.323 13.988 1.00 82.31 74 LEU A CA 1
ATOM 569 C C . LEU A 1 74 ? 3.987 9.241 15.310 1.00 82.31 74 LEU A C 1
ATOM 571 O O . LEU A 1 74 ? 3.221 8.304 15.555 1.00 82.31 74 LEU A O 1
ATOM 575 N N . THR A 1 75 ? 4.243 10.210 16.174 1.00 69.06 75 THR A N 1
ATOM 576 C CA . THR A 1 75 ? 3.542 10.370 17.449 1.00 69.06 75 THR A CA 1
ATOM 577 C C . THR A 1 75 ? 2.277 11.203 17.269 1.00 69.06 75 THR A C 1
ATOM 579 O O . THR A 1 75 ? 2.082 11.852 16.242 1.00 69.06 75 THR A O 1
ATOM 582 N N . GLU A 1 76 ? 1.419 11.238 18.289 1.00 61.44 76 GLU A N 1
ATOM 583 C CA . GLU A 1 76 ? 0.269 12.155 18.318 1.00 61.44 76 GLU A CA 1
ATOM 584 C C . GLU A 1 76 ? 0.692 13.632 18.197 1.00 61.44 76 GLU A C 1
ATOM 586 O O . GLU A 1 76 ? -0.050 14.443 17.649 1.00 61.44 76 GLU A O 1
ATOM 591 N N . ASN A 1 77 ? 1.908 13.969 18.649 1.00 56.28 77 ASN A N 1
ATOM 592 C CA . ASN A 1 77 ? 2.474 15.322 18.608 1.00 56.28 77 ASN A CA 1
ATOM 593 C C . ASN A 1 77 ? 3.184 15.652 17.284 1.00 56.28 77 ASN A C 1
ATOM 595 O O . ASN A 1 77 ? 3.457 16.819 16.991 1.00 56.28 77 ASN A O 1
ATOM 599 N N . GLU A 1 78 ? 3.509 14.647 16.470 1.00 60.88 78 GLU A N 1
ATOM 600 C CA . GLU A 1 78 ? 4.035 14.865 15.128 1.00 60.88 78 GLU A CA 1
ATOM 601 C C . GLU A 1 78 ? 2.861 15.118 14.181 1.00 60.88 78 GLU A C 1
ATOM 603 O O . GLU A 1 78 ? 2.174 14.210 13.723 1.00 60.88 78 GLU A O 1
ATOM 608 N N . ALA A 1 79 ? 2.627 16.406 13.923 1.00 62.03 79 ALA A N 1
ATOM 609 C CA . ALA A 1 79 ? 1.424 16.928 13.280 1.00 62.03 79 ALA A CA 1
ATOM 610 C C . ALA A 1 79 ? 1.056 16.305 11.916 1.00 62.03 79 ALA A C 1
ATOM 612 O O . ALA A 1 79 ? -0.103 16.405 11.523 1.00 62.03 79 ALA A O 1
ATOM 613 N N . SER A 1 80 ? 2.000 15.701 11.179 1.00 78.75 80 SER A N 1
ATOM 614 C CA . SER A 1 80 ? 1.731 15.095 9.865 1.00 78.75 80 SER A CA 1
ATOM 615 C C . SER A 1 80 ? 2.885 14.236 9.335 1.00 78.75 80 SER A C 1
ATOM 617 O O . SER A 1 80 ? 4.051 14.432 9.704 1.00 78.75 80 SER A O 1
ATOM 619 N N . LEU A 1 81 ? 2.580 13.358 8.368 1.00 83.94 81 LEU A N 1
ATOM 620 C CA . LEU A 1 81 ? 3.580 12.654 7.548 1.00 83.94 81 LEU A CA 1
ATOM 621 C C . LEU A 1 81 ? 4.610 13.607 6.931 1.00 83.94 81 LEU A C 1
ATOM 623 O O . LEU A 1 81 ? 5.789 13.272 6.857 1.00 83.94 81 LEU A O 1
ATOM 627 N N . GLN A 1 82 ? 4.183 14.799 6.503 1.00 80.06 82 GLN A N 1
ATOM 628 C CA . GLN A 1 82 ? 5.072 15.804 5.915 1.00 80.06 82 GLN A CA 1
ATOM 629 C C . GLN A 1 82 ? 6.197 16.192 6.879 1.00 80.06 82 GLN A C 1
ATOM 631 O O . GLN A 1 82 ? 7.349 16.314 6.468 1.00 80.06 82 GLN A O 1
ATOM 636 N N . ARG A 1 83 ? 5.882 16.371 8.167 1.00 82.50 83 ARG A N 1
ATOM 637 C CA . ARG A 1 83 ? 6.879 16.742 9.174 1.00 82.50 83 ARG A CA 1
ATOM 638 C C . ARG A 1 83 ? 7.845 15.590 9.448 1.00 82.50 83 ARG A C 1
ATOM 640 O O . ARG A 1 83 ? 9.056 15.809 9.411 1.00 82.50 83 ARG A O 1
ATOM 647 N N . ALA A 1 84 ? 7.321 14.379 9.649 1.00 85.06 84 ALA A N 1
ATOM 648 C CA . ALA A 1 84 ? 8.133 13.182 9.891 1.00 85.06 84 ALA A CA 1
ATOM 649 C C . ALA A 1 84 ? 9.058 12.847 8.711 1.00 85.06 84 ALA A C 1
ATOM 651 O O . ALA A 1 84 ? 10.169 12.356 8.900 1.00 85.06 84 ALA A O 1
ATOM 652 N N . LEU A 1 85 ? 8.620 13.146 7.487 1.00 88.19 85 LEU A N 1
ATOM 653 C CA . LEU A 1 85 ? 9.369 12.869 6.267 1.00 88.19 85 LEU A CA 1
ATOM 654 C C . LEU A 1 85 ? 10.144 14.081 5.724 1.00 88.19 85 LEU A C 1
ATOM 656 O O . LEU A 1 85 ? 10.700 14.000 4.635 1.00 88.19 85 LEU A O 1
ATOM 660 N N . SER A 1 86 ? 10.236 15.187 6.468 1.00 85.50 86 SER A N 1
ATOM 661 C CA . SER A 1 86 ? 10.871 16.432 5.994 1.00 85.50 86 SER A CA 1
ATOM 662 C C . SER A 1 86 ? 12.356 16.293 5.621 1.00 85.50 86 SER A C 1
ATOM 664 O O . SER A 1 86 ? 12.837 17.018 4.756 1.00 85.50 86 SER A O 1
ATOM 666 N N . 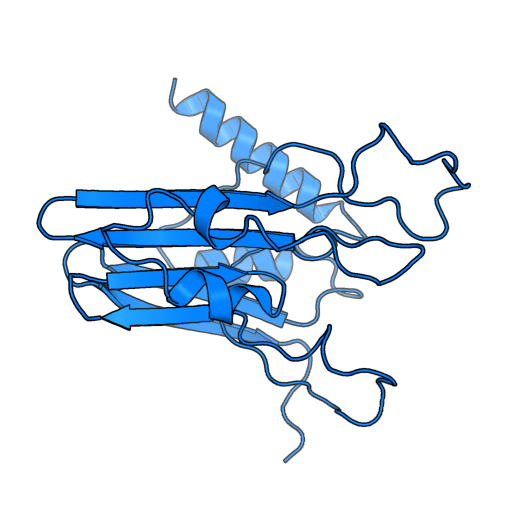GLY A 1 87 ? 13.077 15.350 6.238 1.00 85.00 87 GLY A N 1
ATOM 667 C CA . GLY A 1 87 ? 14.474 15.035 5.909 1.00 85.00 87 GLY A CA 1
ATOM 668 C C . GLY A 1 87 ? 14.650 14.043 4.754 1.00 85.00 87 GLY A C 1
ATOM 669 O O . GLY A 1 87 ? 15.780 13.697 4.416 1.00 85.00 87 GLY A O 1
ATOM 670 N N . TRP A 1 88 ? 13.557 13.546 4.171 1.00 89.31 88 TRP A N 1
ATOM 671 C CA . TRP A 1 88 ? 13.586 12.569 3.088 1.00 89.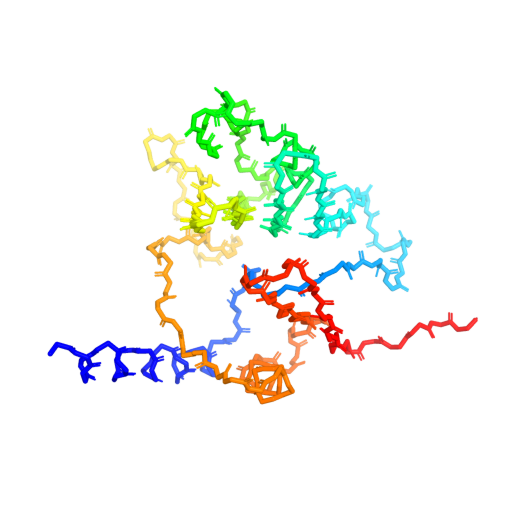31 88 TRP A CA 1
ATOM 672 C C . TRP A 1 88 ? 13.433 13.236 1.721 1.00 89.31 88 TRP A C 1
ATOM 674 O O . TRP A 1 88 ? 12.704 14.208 1.547 1.00 89.31 88 TRP A O 1
ATOM 684 N N . ILE A 1 89 ? 14.086 12.642 0.724 1.00 86.31 89 ILE A N 1
ATOM 685 C CA . ILE A 1 89 ? 13.947 12.978 -0.697 1.00 86.31 89 ILE A CA 1
ATOM 686 C C . ILE A 1 89 ? 13.632 11.706 -1.500 1.00 86.31 89 ILE A C 1
ATOM 688 O O . ILE A 1 89 ? 13.538 10.618 -0.925 1.00 86.31 89 ILE A O 1
ATOM 692 N N . TYR A 1 90 ? 13.480 11.834 -2.818 1.00 84.19 90 TYR A N 1
ATOM 693 C CA . TYR A 1 90 ? 13.373 10.712 -3.761 1.00 84.19 90 TYR A CA 1
ATOM 694 C C . TYR A 1 90 ? 14.522 9.685 -3.600 1.00 84.19 90 TYR A C 1
ATOM 696 O O . TYR A 1 90 ? 15.520 9.932 -2.918 1.00 84.19 90 TYR A O 1
ATOM 704 N N . GLU A 1 91 ? 14.384 8.491 -4.176 1.00 84.19 91 GLU A N 1
ATOM 705 C CA . GLU A 1 91 ? 15.447 7.480 -4.130 1.00 84.19 91 GLU A CA 1
ATOM 706 C C . GLU A 1 91 ? 16.690 7.953 -4.908 1.00 84.19 91 GLU A C 1
ATOM 708 O O . GLU A 1 91 ? 16.559 8.533 -5.982 1.00 84.19 91 GLU A O 1
ATOM 713 N N . PRO A 1 92 ? 17.916 7.761 -4.390 1.00 86.19 92 PRO A N 1
ATOM 714 C CA . PRO A 1 92 ? 19.141 8.183 -5.073 1.00 86.19 92 PRO A CA 1
ATOM 715 C C . PRO A 1 92 ? 19.523 7.221 -6.218 1.00 86.19 92 PRO A C 1
ATOM 717 O O . PRO A 1 92 ? 20.675 6.826 -6.342 1.00 86.19 92 PRO A O 1
ATOM 720 N N . ASP A 1 93 ? 18.558 6.828 -7.048 1.00 80.06 93 ASP A N 1
ATOM 721 C CA . ASP A 1 93 ? 18.658 5.810 -8.098 1.00 80.06 93 ASP A CA 1
ATOM 722 C C . ASP A 1 93 ? 18.684 6.445 -9.495 1.00 80.06 93 ASP A C 1
ATOM 724 O O . ASP A 1 93 ? 17.894 6.112 -10.383 1.00 80.06 93 ASP A O 1
ATOM 728 N N . ALA A 1 94 ? 19.589 7.409 -9.691 1.00 78.56 94 ALA A N 1
ATOM 729 C CA . ALA A 1 94 ? 19.756 8.052 -10.988 1.00 78.56 94 ALA A CA 1
ATOM 730 C C . ALA A 1 94 ? 19.923 6.992 -12.103 1.00 78.56 94 ALA A C 1
ATOM 732 O O . ALA A 1 94 ? 20.656 6.022 -11.909 1.00 78.56 94 ALA A O 1
ATOM 733 N N . PRO A 1 95 ? 19.268 7.167 -13.263 1.00 76.56 95 PRO A N 1
ATOM 734 C CA . PRO A 1 95 ? 18.520 8.359 -13.676 1.00 76.56 95 PRO A CA 1
ATOM 735 C C . PRO A 1 95 ? 17.014 8.326 -13.332 1.00 76.56 95 PRO A C 1
ATOM 737 O O . PRO A 1 95 ? 16.307 9.264 -13.689 1.00 76.56 95 PRO A O 1
ATOM 740 N N . ASN A 1 96 ? 16.525 7.292 -12.635 1.00 73.56 96 ASN A N 1
ATOM 741 C CA . ASN A 1 96 ? 15.094 7.084 -12.362 1.00 73.56 96 ASN A CA 1
ATOM 742 C C . ASN A 1 96 ? 14.519 8.073 -11.340 1.00 73.56 96 ASN A C 1
ATOM 744 O O . ASN A 1 96 ? 13.383 8.521 -11.490 1.00 73.56 96 ASN A O 1
ATOM 748 N N . PHE A 1 97 ? 15.292 8.415 -10.302 1.00 80.00 97 PHE A N 1
ATOM 749 C CA . PHE A 1 97 ? 14.861 9.290 -9.204 1.00 80.00 97 PHE A CA 1
ATOM 750 C C . PHE A 1 97 ? 13.494 8.884 -8.631 1.00 80.00 97 PHE A C 1
ATOM 752 O O . PHE A 1 97 ? 12.576 9.706 -8.519 1.00 80.00 97 PHE A O 1
ATOM 759 N N . THR A 1 98 ? 13.354 7.601 -8.298 1.00 81.69 98 THR A N 1
ATOM 760 C CA . THR A 1 98 ? 12.088 6.975 -7.919 1.00 81.69 98 THR A CA 1
ATOM 761 C C . THR A 1 98 ? 11.433 7.740 -6.762 1.00 81.69 98 THR A C 1
ATOM 763 O O . THR A 1 98 ? 12.058 7.945 -5.714 1.00 81.69 98 THR A O 1
ATOM 766 N N . PRO A 1 99 ? 10.167 8.181 -6.899 1.00 84.31 99 PRO A N 1
ATOM 767 C CA . PRO A 1 99 ? 9.472 8.855 -5.813 1.00 84.31 99 PRO A CA 1
ATOM 768 C C . PRO A 1 99 ? 9.283 7.955 -4.591 1.00 84.31 99 PRO A C 1
ATOM 770 O O . PRO A 1 99 ? 9.051 6.750 -4.714 1.00 84.31 99 PRO A O 1
ATOM 773 N N . ARG A 1 100 ? 9.295 8.549 -3.395 1.00 87.19 100 ARG A N 1
ATOM 774 C CA . ARG A 1 100 ? 8.884 7.859 -2.166 1.00 87.19 100 ARG A CA 1
ATOM 775 C C . ARG A 1 100 ? 7.406 8.095 -1.922 1.00 87.19 100 ARG A C 1
ATOM 777 O O . ARG A 1 100 ? 6.982 9.238 -1.767 1.00 87.19 100 ARG A O 1
ATOM 784 N N . ILE A 1 101 ? 6.642 7.015 -1.858 1.00 88.50 101 ILE A N 1
ATOM 785 C CA . ILE A 1 101 ? 5.207 7.029 -1.582 1.00 88.50 101 ILE A CA 1
ATOM 786 C C . ILE A 1 101 ? 5.009 6.442 -0.191 1.00 88.50 101 ILE A C 1
ATOM 788 O O . ILE A 1 101 ? 5.555 5.380 0.115 1.00 88.50 101 ILE A O 1
ATOM 792 N N . THR A 1 102 ? 4.251 7.134 0.654 1.00 88.75 102 THR A N 1
ATOM 793 C CA . THR A 1 102 ? 3.936 6.695 2.019 1.00 88.75 102 THR A CA 1
ATOM 794 C C . THR A 1 102 ? 2.475 6.983 2.326 1.00 88.75 102 THR A C 1
ATOM 796 O O . THR A 1 102 ? 2.022 8.105 2.119 1.00 88.75 102 THR A O 1
ATOM 799 N N . ALA A 1 103 ? 1.753 6.001 2.856 1.00 88.88 103 ALA A N 1
ATOM 800 C CA . ALA A 1 103 ? 0.451 6.204 3.472 1.00 88.88 103 ALA A CA 1
ATOM 801 C C . ALA A 1 103 ? 0.518 5.882 4.965 1.00 88.88 103 ALA A C 1
ATOM 803 O O . ALA A 1 103 ? 1.184 4.926 5.374 1.00 88.88 103 ALA A O 1
ATOM 804 N N . ALA A 1 104 ? -0.209 6.659 5.759 1.00 88.56 104 ALA A N 1
ATOM 805 C CA . ALA A 1 104 ? -0.431 6.409 7.172 1.00 88.56 104 ALA A CA 1
ATOM 806 C C . ALA A 1 104 ? -1.931 6.311 7.439 1.00 88.56 104 ALA A C 1
ATOM 808 O O . ALA A 1 104 ? -2.694 7.178 7.020 1.00 88.56 104 ALA A O 1
ATOM 809 N N . CYS A 1 105 ? -2.344 5.278 8.165 1.00 87.75 105 CYS A N 1
ATOM 810 C CA . CYS A 1 105 ? -3.672 5.170 8.751 1.00 87.75 105 CYS A CA 1
ATOM 811 C C . CYS A 1 105 ? -3.523 5.197 10.272 1.00 87.75 105 CYS A C 1
ATOM 813 O O . CYS A 1 105 ? -2.820 4.360 10.838 1.00 87.75 105 CYS A O 1
ATOM 815 N N . ARG A 1 106 ? -4.161 6.160 10.936 1.00 87.19 106 ARG A N 1
ATOM 816 C CA . ARG A 1 106 ? -4.228 6.249 12.398 1.00 87.19 106 ARG A CA 1
ATOM 817 C C . ARG A 1 106 ? -5.643 5.958 12.850 1.00 87.19 106 ARG A C 1
ATOM 819 O O . ARG A 1 106 ? -6.587 6.478 12.266 1.00 87.19 106 ARG A O 1
ATOM 826 N N . ILE A 1 107 ? -5.778 5.161 13.898 1.00 86.00 107 ILE A N 1
ATOM 827 C CA . ILE A 1 107 ? -7.053 4.814 14.517 1.00 86.00 107 ILE A CA 1
ATOM 828 C C . ILE A 1 107 ? -6.920 5.096 16.006 1.00 86.00 107 ILE A C 1
ATOM 830 O O . ILE A 1 107 ? -6.164 4.428 16.713 1.00 86.00 107 ILE A O 1
ATOM 834 N N . ILE A 1 108 ? -7.665 6.091 16.465 1.00 84.38 108 ILE A N 1
ATOM 835 C CA . ILE A 1 108 ? -7.725 6.523 17.861 1.00 84.38 108 ILE A CA 1
ATOM 836 C C . ILE A 1 108 ? -9.165 6.352 18.370 1.00 84.38 108 ILE A C 1
ATOM 838 O O . ILE A 1 108 ? -10.078 6.130 17.566 1.00 84.38 108 ILE A O 1
ATOM 842 N N . PRO A 1 109 ? -9.425 6.429 19.685 1.00 81.81 109 PRO A N 1
ATOM 843 C CA . PRO A 1 109 ? -10.786 6.333 20.199 1.00 81.81 109 PRO A CA 1
ATOM 844 C C . PRO A 1 109 ? -11.735 7.331 19.512 1.00 81.81 109 PRO A C 1
ATOM 846 O O . PRO A 1 109 ? -11.563 8.542 19.612 1.00 81.81 109 PRO A O 1
ATOM 849 N N . GLY A 1 110 ? -12.734 6.808 18.795 1.00 79.81 110 GLY A N 1
ATOM 850 C CA . GLY A 1 110 ? -13.771 7.602 18.128 1.00 79.81 110 GLY A CA 1
ATOM 851 C C . GLY A 1 110 ? -13.395 8.217 16.774 1.00 79.81 110 GLY A C 1
ATOM 852 O O . GLY A 1 110 ? -14.252 8.863 16.176 1.00 79.81 110 GLY A O 1
ATOM 853 N N . ALA A 1 111 ? -12.174 8.019 16.260 1.00 81.50 111 ALA A N 1
ATOM 854 C CA . ALA A 1 111 ? -11.758 8.602 14.983 1.00 81.50 111 ALA A CA 1
ATOM 855 C C . ALA A 1 111 ? -10.702 7.770 14.243 1.00 81.50 111 ALA A C 1
ATOM 857 O O . ALA A 1 111 ? -9.901 7.050 14.839 1.00 81.50 111 ALA A O 1
ATOM 858 N N . TYR A 1 112 ? -10.665 7.924 12.921 1.00 81.44 112 TYR A N 1
ATOM 859 C CA . TYR A 1 112 ? -9.569 7.444 12.090 1.00 81.44 112 TYR A CA 1
ATOM 860 C C . TYR A 1 112 ? -9.123 8.537 11.118 1.00 81.44 112 TYR A C 1
ATOM 862 O O . TYR A 1 112 ? -9.920 9.374 10.697 1.00 81.44 112 TYR A O 1
ATOM 870 N N . PHE A 1 113 ? -7.843 8.519 10.761 1.00 82.88 113 PHE A N 1
ATOM 871 C CA . PHE A 1 113 ? -7.218 9.490 9.869 1.00 82.88 113 PHE A CA 1
ATOM 872 C C . PHE A 1 113 ? -6.374 8.753 8.842 1.00 82.88 113 PHE A C 1
ATOM 874 O O . PHE A 1 113 ? -5.622 7.848 9.205 1.00 82.88 113 PHE A O 1
ATOM 881 N N . ILE A 1 114 ? -6.471 9.159 7.579 1.00 81.94 114 ILE A N 1
ATOM 882 C CA . ILE A 1 114 ? -5.638 8.636 6.498 1.00 81.94 114 ILE A CA 1
ATOM 883 C C . ILE A 1 114 ? -4.872 9.805 5.889 1.00 81.94 114 ILE A C 1
ATOM 885 O O . ILE A 1 114 ? -5.471 10.806 5.505 1.00 81.94 114 ILE A O 1
ATOM 889 N N . GLU A 1 115 ? -3.554 9.668 5.800 1.00 81.00 115 GLU A N 1
ATOM 890 C CA . GLU A 1 115 ? -2.662 10.627 5.150 1.00 81.00 115 GLU A CA 1
ATOM 891 C C . GLU A 1 115 ? -1.855 9.922 4.058 1.00 81.00 115 GLU A C 1
ATOM 893 O O . GLU A 1 115 ? -1.425 8.779 4.229 1.00 81.00 115 GLU A O 1
ATOM 898 N N . LEU A 1 116 ? -1.620 10.620 2.947 1.00 82.94 116 LEU A N 1
ATOM 899 C CA . LEU A 1 116 ? -0.767 10.182 1.845 1.00 82.94 116 LEU A CA 1
ATOM 900 C C . LEU A 1 116 ? 0.328 11.226 1.621 1.00 82.94 116 LEU A C 1
ATOM 902 O O . LEU A 1 116 ? 0.059 12.424 1.617 1.00 82.94 116 LEU A O 1
ATOM 906 N N . SER A 1 117 ? 1.560 10.767 1.426 1.00 81.31 117 SER A N 1
ATOM 907 C CA . SER A 1 117 ? 2.724 11.597 1.129 1.00 81.31 117 SER A CA 1
ATOM 908 C C . SER A 1 117 ? 3.465 11.056 -0.089 1.00 81.31 117 SER A C 1
ATOM 910 O O . SER A 1 117 ? 3.723 9.853 -0.191 1.00 81.31 117 SER A O 1
ATOM 912 N N . LEU A 1 118 ? 3.819 11.967 -0.996 1.00 79.88 118 LEU A N 1
ATOM 913 C CA . LEU A 1 118 ? 4.605 11.709 -2.197 1.00 79.88 118 LEU A CA 1
ATOM 914 C C . LEU A 1 118 ? 5.816 12.649 -2.209 1.00 79.88 118 LEU A C 1
ATOM 916 O O . LEU A 1 118 ? 5.667 13.860 -2.359 1.00 79.88 118 LEU A O 1
ATOM 920 N N . LEU A 1 119 ? 7.021 12.092 -2.084 1.00 76.12 119 LEU A N 1
ATOM 921 C CA . LEU A 1 119 ? 8.278 12.829 -2.226 1.00 76.12 119 LEU A CA 1
ATOM 922 C C . LEU A 1 119 ? 8.873 12.535 -3.602 1.00 76.12 119 LEU A C 1
ATOM 924 O O . LEU A 1 119 ? 9.298 11.411 -3.871 1.00 76.12 119 LEU A O 1
ATOM 928 N N . ARG A 1 120 ? 8.917 13.549 -4.465 1.00 76.88 120 ARG A N 1
ATOM 929 C CA . ARG A 1 120 ? 9.415 13.453 -5.845 1.00 76.88 120 ARG A CA 1
ATOM 930 C C . ARG A 1 120 ? 10.501 14.488 -6.119 1.00 76.88 120 ARG A C 1
ATOM 932 O O . ARG A 1 120 ? 10.601 15.489 -5.410 1.00 76.88 120 ARG A O 1
ATOM 939 N N . LYS A 1 121 ? 11.298 14.262 -7.164 1.00 73.56 121 LYS A N 1
ATOM 940 C CA . LYS A 1 121 ? 12.206 15.283 -7.701 1.00 73.56 121 LYS A CA 1
ATOM 941 C C . LYS A 1 121 ? 11.377 16.463 -8.224 1.00 73.56 121 LYS A C 1
ATOM 943 O O . LYS A 1 121 ? 10.345 16.250 -8.852 1.00 73.56 121 LYS A O 1
ATOM 948 N N . SER A 1 122 ? 11.790 17.693 -7.923 1.00 64.69 122 SER A N 1
ATOM 949 C CA . SER A 1 122 ? 11.131 18.894 -8.442 1.00 64.69 122 SER A CA 1
ATOM 950 C C . SER A 1 122 ? 11.637 19.235 -9.845 1.00 64.69 122 SER A C 1
ATOM 952 O O . SER A 1 122 ? 12.834 19.143 -10.124 1.00 64.69 122 SER A O 1
ATOM 954 N N . ASP A 1 123 ? 10.729 19.704 -10.703 1.00 57.78 123 ASP A N 1
ATOM 955 C CA . ASP A 1 123 ? 11.052 20.141 -12.072 1.00 57.78 123 ASP A CA 1
ATOM 956 C C . ASP A 1 123 ? 11.910 21.419 -12.100 1.00 57.78 123 ASP A C 1
ATOM 958 O O . ASP A 1 123 ? 12.569 21.720 -13.089 1.00 57.78 123 ASP A O 1
ATOM 962 N N . TRP A 1 124 ? 11.971 22.150 -10.982 1.00 49.72 124 TRP A N 1
ATOM 963 C CA . TRP A 1 124 ? 12.724 23.401 -10.841 1.00 49.72 124 TRP A CA 1
ATOM 964 C C . TRP A 1 124 ? 14.254 23.235 -10.903 1.00 49.72 124 TRP A C 1
ATOM 966 O O . TRP A 1 124 ? 14.954 24.240 -10.930 1.00 49.72 124 TRP A O 1
ATOM 976 N N . ASN A 1 125 ? 14.778 22.000 -10.935 1.00 43.53 125 ASN A N 1
ATOM 977 C CA . ASN A 1 125 ? 16.220 21.719 -10.999 1.00 43.53 125 ASN A CA 1
ATOM 978 C C . ASN A 1 125 ? 16.599 20.520 -11.902 1.00 43.53 125 ASN A C 1
ATOM 980 O O . ASN A 1 125 ? 17.646 19.901 -11.701 1.00 43.53 125 ASN A O 1
ATOM 984 N N . ALA A 1 126 ? 15.781 20.160 -12.897 1.00 43.50 126 ALA A N 1
ATOM 985 C CA . ALA A 1 126 ? 16.076 19.036 -13.792 1.00 43.50 126 ALA A CA 1
ATOM 986 C C . ALA A 1 126 ? 16.007 19.439 -15.273 1.00 43.50 126 ALA A C 1
ATOM 988 O O . ALA A 1 126 ? 14.998 19.253 -15.945 1.00 43.50 126 ALA A O 1
ATOM 989 N N . ALA A 1 127 ? 17.121 19.944 -15.808 1.00 43.59 127 ALA A N 1
ATOM 990 C CA . ALA A 1 127 ? 17.415 19.750 -17.223 1.00 43.59 127 ALA A CA 1
ATOM 991 C C . ALA A 1 127 ? 17.625 18.244 -17.423 1.00 43.59 127 ALA A C 1
ATOM 993 O O . ALA A 1 127 ? 18.511 17.708 -16.774 1.00 43.59 127 ALA A O 1
ATOM 994 N N . TYR A 1 128 ? 16.756 17.587 -18.195 1.00 45.56 128 TYR A N 1
ATOM 995 C CA . TYR A 1 128 ? 16.894 16.285 -18.878 1.00 45.56 128 TYR A CA 1
ATOM 996 C C . TYR A 1 128 ? 15.511 15.622 -18.972 1.00 45.56 128 TYR A C 1
ATOM 998 O O . TYR A 1 128 ? 15.158 14.743 -18.190 1.00 45.56 128 TYR A O 1
ATOM 1006 N N . LEU A 1 129 ? 14.730 16.038 -19.971 1.00 43.53 129 LEU A N 1
ATOM 1007 C CA . LEU A 1 129 ? 13.711 15.182 -20.575 1.00 43.53 129 LEU A CA 1
ATOM 1008 C C . LEU A 1 129 ? 14.438 14.335 -21.628 1.00 43.53 129 LEU A C 1
ATOM 1010 O O . LEU A 1 129 ? 14.604 14.764 -22.768 1.00 43.53 129 LEU A O 1
ATOM 1014 N N . GLY A 1 130 ? 14.984 13.195 -21.203 1.00 47.72 130 GLY A N 1
ATOM 1015 C CA . GLY A 1 130 ? 15.503 12.172 -22.115 1.00 47.72 130 GLY A CA 1
ATOM 1016 C C . GLY A 1 130 ? 14.377 11.504 -22.912 1.00 47.72 130 GLY A C 1
ATOM 1017 O O . GLY A 1 130 ? 13.196 11.752 -22.678 1.00 47.72 130 GLY A O 1
ATOM 1018 N N . ASP A 1 131 ? 14.743 10.617 -23.831 1.00 44.25 131 ASP A N 1
ATOM 1019 C CA . ASP A 1 131 ? 13.877 9.859 -24.752 1.00 44.25 131 ASP A CA 1
ATOM 1020 C C . ASP A 1 131 ? 12.961 8.805 -24.085 1.00 44.25 131 ASP A C 1
ATOM 1022 O O . ASP A 1 131 ? 12.435 7.912 -24.750 1.00 44.25 131 ASP A O 1
ATOM 1026 N N . GLY A 1 132 ? 12.747 8.902 -22.770 1.00 47.19 132 GLY A N 1
ATOM 1027 C CA . GLY A 1 132 ? 12.033 7.897 -21.986 1.00 47.19 132 GLY A CA 1
ATOM 1028 C C . GLY A 1 132 ? 12.898 6.705 -21.574 1.00 47.19 132 GLY A C 1
ATOM 1029 O O . GLY A 1 132 ? 12.347 5.720 -21.077 1.00 47.19 132 GLY A O 1
ATOM 1030 N N . ASN A 1 133 ? 14.224 6.787 -21.747 1.00 43.00 133 ASN A N 1
ATOM 1031 C CA . ASN A 1 133 ? 15.168 5.836 -21.183 1.00 43.00 133 ASN A CA 1
ATOM 1032 C C . ASN A 1 133 ? 16.182 6.538 -20.249 1.00 43.00 133 ASN A C 1
ATOM 1034 O O . ASN A 1 133 ? 17.062 7.269 -20.710 1.00 43.00 133 ASN A O 1
ATOM 1038 N N . PRO A 1 134 ? 16.086 6.328 -18.927 1.00 51.56 134 PRO A N 1
ATOM 1039 C CA . PRO A 1 134 ? 15.188 5.395 -18.253 1.00 51.56 134 PRO A CA 1
ATOM 1040 C C . PRO A 1 134 ? 13.760 5.944 -18.106 1.00 51.56 134 PRO A C 1
ATOM 1042 O O . PRO A 1 134 ? 13.494 7.102 -18.435 1.00 51.56 134 PRO A O 1
ATOM 1045 N N . LEU A 1 135 ? 12.847 5.097 -17.610 1.00 51.88 135 LEU A N 1
ATOM 1046 C CA . LEU A 1 135 ? 11.440 5.449 -17.408 1.00 51.88 135 LEU A CA 1
ATOM 1047 C C . LEU A 1 135 ? 11.320 6.789 -16.662 1.00 51.88 135 LEU A C 1
ATOM 1049 O O . LEU A 1 135 ? 11.963 6.965 -15.623 1.00 51.88 135 LEU A O 1
ATOM 1053 N N . PRO A 1 136 ? 10.491 7.728 -17.151 1.00 54.38 136 PRO A N 1
ATOM 1054 C CA . PRO A 1 136 ? 10.291 8.990 -16.462 1.00 54.38 136 PRO A CA 1
ATOM 1055 C C . PRO A 1 136 ? 9.726 8.734 -15.062 1.00 54.38 136 PRO A C 1
ATOM 1057 O O . PRO A 1 136 ? 8.858 7.877 -14.872 1.00 54.38 136 PRO A O 1
ATOM 1060 N N . ALA A 1 137 ? 10.209 9.495 -14.078 1.00 55.41 137 ALA A N 1
ATOM 1061 C CA . ALA A 1 137 ? 9.664 9.459 -12.728 1.00 55.41 137 ALA A CA 1
ATOM 1062 C C . ALA A 1 137 ? 8.145 9.707 -12.764 1.00 55.41 137 ALA A C 1
ATOM 1064 O O . ALA A 1 137 ? 7.659 10.525 -13.549 1.00 55.41 137 ALA A O 1
ATOM 1065 N N . PHE A 1 138 ? 7.392 9.014 -11.903 1.00 56.47 138 PHE A N 1
ATOM 1066 C CA . PHE A 1 138 ? 5.941 9.183 -11.815 1.00 56.47 138 PHE A CA 1
ATOM 1067 C C . PHE A 1 138 ? 5.570 10.663 -11.629 1.00 56.47 138 PHE A C 1
ATOM 1069 O O . PHE A 1 138 ? 5.987 11.310 -10.661 1.00 56.47 138 PHE A O 1
ATOM 1076 N N . SER A 1 139 ? 4.763 11.185 -12.552 1.00 50.22 139 SER A N 1
ATOM 1077 C CA . SER A 1 139 ? 4.250 12.550 -12.538 1.00 50.22 139 SER A CA 1
ATOM 1078 C C . SER A 1 139 ? 2.718 12.520 -12.516 1.00 50.22 139 SER A C 1
ATOM 1080 O O . SER A 1 139 ? 2.064 12.105 -13.468 1.00 50.22 139 SER A O 1
ATOM 1082 N N . GLY A 1 140 ? 2.123 12.922 -11.390 1.00 60.66 140 GLY A N 1
ATOM 1083 C CA . GLY A 1 140 ? 0.668 12.983 -11.241 1.00 60.66 140 GLY A CA 1
ATOM 1084 C C . GLY A 1 140 ? 0.204 12.921 -9.789 1.00 60.66 140 GLY A C 1
ATOM 1085 O O . GLY A 1 140 ? 0.992 12.649 -8.885 1.00 60.66 140 GLY A O 1
ATOM 1086 N N . GLU A 1 141 ? -1.084 13.182 -9.586 1.00 67.94 141 GLU A N 1
ATOM 1087 C CA . GLU A 1 141 ? -1.774 12.924 -8.319 1.00 67.94 141 GLU A CA 1
ATOM 1088 C C . GLU A 1 141 ? -2.067 11.419 -8.164 1.00 67.94 141 GLU A C 1
ATOM 1090 O O . GLU A 1 141 ? -2.184 10.709 -9.172 1.00 67.94 141 GLU A O 1
ATOM 1095 N N . PRO A 1 142 ? -2.214 10.905 -6.929 1.00 70.25 142 PRO A N 1
ATOM 1096 C CA . PRO A 1 142 ? -2.681 9.543 -6.700 1.00 70.25 142 PRO A CA 1
ATOM 1097 C C . PRO A 1 142 ? -4.005 9.263 -7.424 1.00 70.25 142 PRO A C 1
ATOM 1099 O O . PRO A 1 142 ? -4.938 10.065 -7.386 1.00 70.25 142 PRO A O 1
ATOM 1102 N N . LEU A 1 143 ? -4.098 8.101 -8.070 1.00 75.69 143 LEU A N 1
ATOM 1103 C CA . LEU A 1 143 ? -5.316 7.690 -8.762 1.00 75.69 143 LEU A CA 1
ATOM 1104 C C . LEU A 1 143 ? -6.350 7.167 -7.762 1.00 75.69 143 LEU A C 1
ATOM 1106 O O . LEU A 1 143 ? -6.031 6.361 -6.888 1.00 75.69 143 LEU A O 1
ATOM 1110 N N . LEU A 1 144 ? -7.604 7.586 -7.931 1.00 77.19 144 LEU A N 1
ATOM 1111 C CA . LEU A 1 144 ? -8.734 6.974 -7.238 1.00 77.19 144 LEU A CA 1
ATOM 1112 C C . LEU A 1 144 ? -8.948 5.562 -7.792 1.00 77.19 144 LEU A C 1
ATOM 1114 O O . LEU A 1 144 ? -9.119 5.409 -9.000 1.00 77.19 144 LEU A O 1
ATOM 1118 N N . MET A 1 145 ? -8.955 4.551 -6.929 1.00 82.75 145 MET A N 1
ATOM 1119 C CA . MET A 1 145 ? -9.109 3.148 -7.317 1.00 82.75 145 MET A CA 1
ATOM 1120 C C . MET A 1 145 ? -10.250 2.494 -6.519 1.00 82.75 145 MET A C 1
ATOM 1122 O O . MET A 1 145 ? -10.489 2.902 -5.378 1.00 82.75 145 MET A O 1
ATOM 1126 N N . PRO A 1 146 ? -10.966 1.504 -7.084 1.00 78.75 146 PRO A N 1
ATOM 1127 C CA . PRO A 1 146 ? -12.107 0.887 -6.418 1.00 78.75 146 PRO A CA 1
ATOM 1128 C C . PRO A 1 146 ? -11.643 -0.027 -5.281 1.00 78.75 146 PRO A C 1
ATOM 1130 O O . PRO A 1 146 ? -10.685 -0.786 -5.415 1.00 78.75 146 PRO A O 1
ATOM 1133 N N . LEU A 1 147 ? -12.322 0.024 -4.140 1.00 78.94 147 LEU A N 1
ATOM 1134 C CA . LEU A 1 147 ? -12.061 -0.877 -3.020 1.00 78.94 147 LEU A CA 1
ATOM 1135 C C . LEU A 1 147 ? -13.283 -1.749 -2.773 1.00 78.94 147 LEU A C 1
ATOM 1137 O O . LEU A 1 147 ? -14.415 -1.272 -2.813 1.00 78.94 147 LEU A O 1
ATOM 1141 N N . TYR A 1 148 ? -13.025 -3.017 -2.476 1.00 82.69 148 TYR A N 1
ATOM 1142 C CA . TYR A 1 148 ? -14.047 -4.018 -2.203 1.00 82.69 148 TYR A CA 1
ATOM 1143 C C . TYR A 1 148 ? -14.028 -4.396 -0.722 1.00 82.69 148 TYR A C 1
ATOM 1145 O O . TYR A 1 148 ? -13.040 -4.174 -0.019 1.00 82.69 148 TYR A O 1
ATOM 1153 N N . SER A 1 149 ? -15.133 -4.955 -0.231 1.00 80.75 149 SER A N 1
ATOM 1154 C CA . SER A 1 149 ? -15.261 -5.381 1.167 1.00 80.75 149 SER A CA 1
ATOM 1155 C C . SER A 1 149 ? -14.621 -6.739 1.456 1.00 80.75 149 SER A C 1
ATOM 1157 O O . SER A 1 149 ? -14.461 -7.086 2.625 1.00 80.75 149 SER A O 1
ATOM 1159 N N . ASP A 1 150 ? -14.264 -7.506 0.423 1.00 85.38 150 ASP A N 1
ATOM 1160 C CA . ASP A 1 150 ? -13.541 -8.768 0.562 1.00 85.38 150 ASP A CA 1
ATOM 1161 C C . ASP A 1 150 ? -12.060 -8.597 0.199 1.00 85.38 150 ASP A C 1
ATOM 1163 O O . ASP A 1 150 ? -11.697 -8.058 -0.847 1.00 85.38 150 ASP A O 1
ATOM 1167 N N . ILE A 1 151 ? -11.181 -9.069 1.085 1.00 87.56 151 ILE A N 1
ATOM 1168 C CA . ILE A 1 151 ? -9.730 -8.938 0.916 1.00 87.56 151 ILE A CA 1
ATOM 1169 C C . ILE A 1 151 ? -9.190 -9.772 -0.250 1.00 87.56 151 ILE A C 1
ATOM 1171 O O . ILE A 1 151 ? -8.210 -9.366 -0.876 1.00 87.56 151 ILE A O 1
ATOM 1175 N N . ASN A 1 152 ? -9.797 -10.926 -0.542 1.00 91.88 152 ASN A N 1
ATOM 1176 C CA . ASN A 1 152 ? -9.383 -11.770 -1.658 1.00 91.88 152 ASN A CA 1
ATOM 1177 C C . ASN A 1 152 ? -9.858 -11.152 -2.975 1.00 91.88 152 ASN A C 1
ATOM 1179 O O . ASN A 1 152 ? -9.080 -11.105 -3.916 1.00 91.88 152 ASN A O 1
ATOM 1183 N N . GLU A 1 153 ? -11.063 -10.575 -3.014 1.00 89.19 153 GLU A N 1
ATOM 1184 C CA . GLU A 1 153 ? -11.546 -9.826 -4.182 1.00 89.19 153 GLU A CA 1
ATOM 1185 C C . GLU A 1 153 ? -10.635 -8.636 -4.513 1.00 89.19 153 GLU A C 1
ATOM 1187 O O . GLU A 1 153 ? -10.261 -8.447 -5.673 1.00 89.19 153 GLU A O 1
A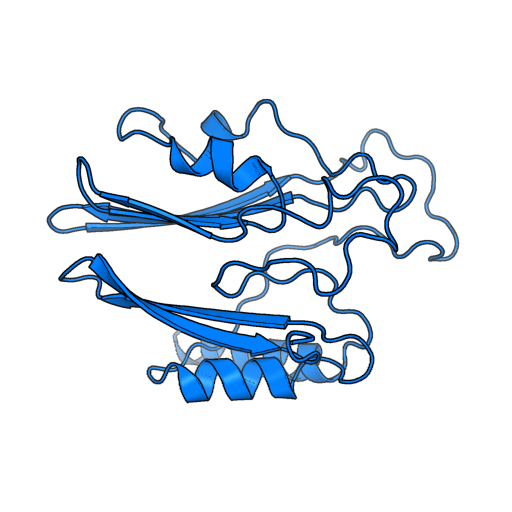TOM 1192 N N . VAL A 1 154 ? -10.209 -7.867 -3.502 1.00 87.44 154 VAL A N 1
ATOM 1193 C CA . VAL A 1 154 ? -9.197 -6.814 -3.684 1.00 87.44 154 VAL A CA 1
ATOM 1194 C C . VAL A 1 154 ? -7.898 -7.417 -4.224 1.00 87.44 154 VAL A C 1
ATOM 1196 O O . VAL A 1 154 ? -7.398 -6.961 -5.252 1.00 87.44 154 VAL A O 1
ATOM 1199 N N . LEU A 1 155 ? -7.351 -8.440 -3.560 1.00 89.88 155 LEU A N 1
ATOM 1200 C CA . LEU A 1 155 ? -6.088 -9.061 -3.966 1.00 89.88 155 LEU A CA 1
ATOM 1201 C C . LEU A 1 155 ? -6.136 -9.533 -5.421 1.00 89.88 155 LEU A C 1
ATOM 1203 O O . LEU A 1 155 ? -5.269 -9.145 -6.201 1.00 89.88 155 LEU A O 1
ATOM 1207 N N . ASP A 1 156 ? -7.147 -10.313 -5.789 1.00 93.44 156 ASP A N 1
ATOM 1208 C CA . ASP A 1 156 ? -7.289 -10.900 -7.118 1.00 93.44 156 ASP A CA 1
ATOM 1209 C C . ASP A 1 156 ? -7.514 -9.819 -8.174 1.00 93.44 156 ASP A C 1
ATOM 1211 O O . ASP A 1 156 ? -6.845 -9.826 -9.209 1.00 93.44 156 ASP A O 1
ATOM 1215 N N . THR A 1 157 ? -8.376 -8.834 -7.897 1.00 90.19 157 THR A N 1
ATOM 1216 C CA . THR A 1 157 ? -8.652 -7.738 -8.837 1.00 90.19 157 THR A CA 1
ATOM 1217 C C . THR A 1 157 ? -7.377 -7.000 -9.215 1.00 90.19 157 THR A C 1
ATOM 1219 O O . THR A 1 157 ? -7.108 -6.793 -10.403 1.00 90.19 157 THR A O 1
ATOM 1222 N N . TYR A 1 158 ? -6.569 -6.617 -8.227 1.00 90.44 158 TYR A N 1
ATOM 1223 C CA . TYR A 1 158 ? -5.338 -5.880 -8.483 1.00 90.44 158 TYR A CA 1
ATOM 1224 C C . TYR A 1 158 ? -4.235 -6.786 -9.021 1.00 90.44 158 TYR A C 1
ATOM 1226 O O . TYR A 1 158 ? -3.600 -6.427 -10.009 1.00 90.44 158 TYR A O 1
ATOM 1234 N N . TRP A 1 159 ? -4.042 -7.980 -8.457 1.00 91.75 159 TRP A N 1
ATOM 1235 C CA . TRP A 1 159 ? -3.021 -8.924 -8.913 1.00 91.75 159 TRP A CA 1
ATOM 1236 C C . TRP A 1 159 ? -3.193 -9.294 -10.386 1.00 91.75 159 TRP A C 1
ATOM 1238 O O . TRP A 1 159 ? -2.218 -9.285 -11.141 1.00 91.75 159 TRP A O 1
ATOM 1248 N N . LEU A 1 160 ? -4.427 -9.589 -10.806 1.00 92.81 160 LEU A N 1
ATOM 1249 C CA . LEU A 1 160 ? -4.764 -9.943 -12.186 1.00 92.81 160 LEU A CA 1
ATOM 1250 C C . LEU A 1 160 ? -4.770 -8.734 -13.127 1.00 92.81 160 LEU A C 1
ATOM 1252 O O . LEU A 1 160 ? -4.598 -8.910 -14.329 1.00 92.81 160 LEU A O 1
ATOM 1256 N N . SER A 1 161 ? -4.942 -7.519 -12.598 1.00 89.94 161 SER A N 1
ATOM 1257 C CA . SER A 1 161 ? -4.867 -6.290 -13.398 1.00 89.94 161 SER A CA 1
ATOM 1258 C C . SER A 1 161 ? -3.434 -5.816 -13.643 1.00 89.94 161 SER A C 1
ATOM 1260 O O . SER A 1 161 ? -3.206 -5.045 -14.571 1.00 89.94 161 SER A O 1
ATOM 1262 N N . LEU A 1 162 ? -2.464 -6.247 -12.833 1.00 87.25 162 LEU A N 1
ATOM 1263 C CA . LEU A 1 162 ? -1.054 -5.945 -13.062 1.00 87.25 162 LEU A CA 1
ATOM 1264 C C . LEU A 1 162 ? -0.504 -6.767 -14.231 1.00 87.25 162 LEU A C 1
ATOM 1266 O O . LEU A 1 162 ? -0.814 -7.949 -14.382 1.00 87.25 162 LEU A O 1
ATOM 1270 N N . ASN A 1 163 ? 0.381 -6.154 -15.019 1.00 85.12 163 ASN A N 1
ATOM 1271 C CA . ASN A 1 163 ? 1.071 -6.843 -16.102 1.00 85.12 163 ASN A CA 1
ATOM 1272 C C . ASN A 1 163 ? 1.811 -8.090 -15.579 1.00 85.12 163 ASN A C 1
ATOM 1274 O O . ASN A 1 163 ? 2.674 -7.999 -14.707 1.00 85.12 163 ASN A O 1
ATOM 1278 N N . GLU A 1 164 ? 1.492 -9.259 -16.132 1.00 88.44 164 GLU A N 1
ATOM 1279 C CA . GLU A 1 164 ? 2.001 -10.546 -15.651 1.00 88.44 164 GLU A CA 1
ATOM 1280 C C . GLU A 1 164 ? 3.526 -10.700 -15.772 1.00 88.44 164 GLU A C 1
ATOM 1282 O O . GLU A 1 164 ? 4.168 -11.326 -14.916 1.00 88.44 164 GLU A O 1
ATOM 1287 N N . ALA A 1 165 ? 4.128 -10.113 -16.809 1.00 82.75 165 ALA A N 1
ATOM 1288 C CA . ALA A 1 165 ? 5.572 -10.161 -16.997 1.00 82.75 165 ALA A CA 1
ATOM 1289 C C . ALA A 1 165 ? 6.292 -9.389 -15.879 1.00 82.75 165 ALA A C 1
ATOM 1291 O O . ALA A 1 165 ? 7.291 -9.882 -15.350 1.00 82.75 165 ALA A O 1
ATOM 1292 N N . ASN A 1 166 ? 5.723 -8.256 -15.458 1.00 78.81 166 ASN A N 1
ATOM 1293 C CA . ASN A 1 166 ? 6.367 -7.300 -14.556 1.00 78.81 166 ASN A CA 1
ATOM 1294 C C . ASN A 1 166 ? 5.919 -7.395 -13.087 1.00 78.81 166 ASN A C 1
ATOM 1296 O O . ASN A 1 166 ? 6.639 -6.921 -12.209 1.00 78.81 166 ASN A O 1
ATOM 1300 N N . ARG A 1 167 ? 4.761 -8.000 -12.779 1.00 84.38 167 ARG A N 1
ATOM 1301 C CA . ARG A 1 167 ? 4.309 -8.182 -11.388 1.00 84.38 167 ARG A CA 1
ATOM 1302 C C . ARG A 1 167 ? 5.240 -9.137 -10.641 1.00 84.38 167 ARG A C 1
ATOM 1304 O O . ARG A 1 167 ? 5.581 -10.201 -11.151 1.00 84.38 167 ARG A O 1
ATOM 1311 N N . VAL A 1 168 ? 5.627 -8.770 -9.422 1.00 85.38 168 VAL A N 1
ATOM 1312 C CA . VAL A 1 168 ? 6.486 -9.597 -8.555 1.00 85.38 168 VAL A CA 1
ATOM 1313 C C . VAL A 1 168 ? 5.717 -10.014 -7.318 1.00 85.38 168 VAL A C 1
ATOM 1315 O O . VAL A 1 168 ? 5.513 -11.201 -7.099 1.00 85.38 168 VAL A O 1
ATOM 1318 N N . SER A 1 169 ? 5.226 -9.052 -6.548 1.00 85.94 169 SER A N 1
ATOM 1319 C CA . SER A 1 169 ? 4.419 -9.306 -5.364 1.00 85.94 169 SER A CA 1
ATOM 1320 C C . SER A 1 169 ? 3.348 -8.234 -5.210 1.00 85.94 169 SER A C 1
ATOM 1322 O O . SER A 1 169 ? 3.491 -7.105 -5.680 1.00 85.94 169 SER A O 1
ATOM 1324 N N . LEU A 1 170 ? 2.254 -8.616 -4.566 1.00 86.56 170 LEU A N 1
ATOM 1325 C CA . LEU A 1 170 ? 1.192 -7.729 -4.135 1.00 86.56 170 LEU A CA 1
ATOM 1326 C C . LEU A 1 170 ? 0.757 -8.197 -2.763 1.00 86.56 170 LEU A C 1
ATOM 1328 O O . LEU A 1 170 ? 0.504 -9.380 -2.560 1.00 86.56 170 LEU A O 1
ATOM 1332 N N . ALA A 1 171 ? 0.624 -7.275 -1.832 1.00 86.81 171 ALA A N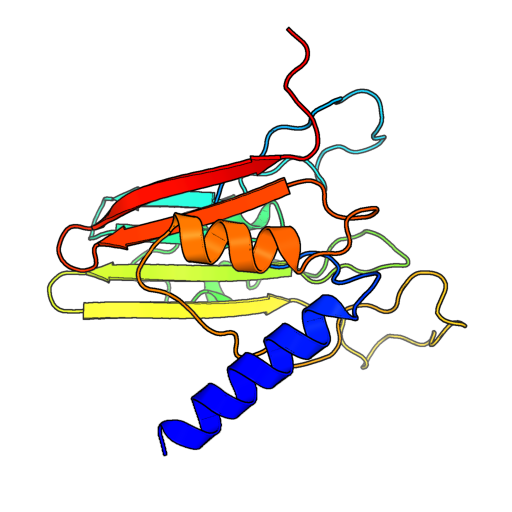 1
ATOM 1333 C CA . ALA A 1 171 ? 0.031 -7.588 -0.555 1.00 86.81 171 ALA A CA 1
ATOM 1334 C C . ALA A 1 171 ? -1.162 -6.668 -0.309 1.00 86.81 171 ALA A C 1
ATOM 1336 O O . ALA A 1 171 ? -1.258 -5.614 -0.920 1.00 86.81 171 ALA A O 1
ATOM 1337 N N . VAL A 1 172 ? -2.111 -7.097 0.514 1.00 85.75 172 VAL A N 1
ATOM 1338 C CA . VAL A 1 172 ? -3.320 -6.353 0.876 1.00 85.75 172 VAL A CA 1
ATOM 1339 C C . VAL A 1 172 ? -3.538 -6.502 2.372 1.00 85.75 172 VAL A C 1
ATOM 1341 O O . VAL A 1 172 ? -3.460 -7.612 2.896 1.00 85.75 172 VAL A O 1
ATOM 1344 N N . LYS A 1 173 ? -3.843 -5.395 3.056 1.00 86.62 173 LYS A N 1
ATOM 1345 C CA . LYS A 1 173 ? -4.116 -5.365 4.492 1.00 86.62 173 LYS A CA 1
ATOM 1346 C C . LYS A 1 173 ? -5.475 -4.753 4.752 1.00 86.62 173 LYS A C 1
ATOM 1348 O O . LYS A 1 173 ? -5.716 -3.608 4.382 1.00 86.62 173 LYS A O 1
ATOM 1353 N N . PHE A 1 174 ? -6.338 -5.505 5.419 1.00 87.50 174 PHE A N 1
ATOM 1354 C CA . PHE A 1 174 ? -7.620 -5.013 5.907 1.00 87.50 174 PHE A CA 1
ATOM 1355 C C . PHE A 1 174 ? -7.487 -4.691 7.380 1.00 87.50 174 PHE A C 1
ATOM 1357 O O . PHE A 1 174 ? -6.925 -5.483 8.133 1.00 87.50 174 PHE A O 1
ATOM 1364 N N . ILE A 1 175 ? -7.995 -3.532 7.785 1.00 87.06 175 ILE A N 1
ATOM 1365 C CA . ILE A 1 175 ? -7.927 -3.054 9.162 1.00 87.06 175 ILE A CA 1
ATOM 1366 C C . ILE A 1 175 ? -9.352 -2.808 9.644 1.00 87.06 175 ILE A C 1
ATOM 1368 O O . ILE A 1 175 ? -10.099 -2.025 9.060 1.00 87.06 175 ILE A O 1
ATOM 1372 N N . SER A 1 176 ? -9.729 -3.473 10.729 1.00 82.62 176 SER A N 1
ATOM 1373 C CA . SER A 1 176 ? -10.984 -3.203 11.420 1.00 82.62 176 SER A CA 1
ATOM 1374 C C . SER A 1 176 ? -10.877 -1.860 12.133 1.00 82.62 176 SER A C 1
ATOM 1376 O O . SER A 1 176 ? -10.128 -1.737 13.097 1.00 82.62 176 SER A O 1
ATOM 1378 N N . VAL A 1 177 ? -11.653 -0.864 11.702 1.00 80.50 177 VAL A N 1
ATOM 1379 C CA . VAL A 1 177 ? -11.619 0.476 12.313 1.00 80.50 177 VAL A CA 1
ATOM 1380 C C . VAL A 1 177 ? -12.042 0.455 13.785 1.00 80.50 177 VAL A C 1
ATOM 1382 O O . VAL A 1 177 ? -11.496 1.188 14.599 1.00 80.50 177 VAL A O 1
ATOM 1385 N N . SER A 1 178 ? -12.967 -0.431 14.159 1.00 78.94 178 SER A N 1
ATOM 1386 C CA . SER A 1 178 ? -13.461 -0.529 15.536 1.00 78.94 178 SER A CA 1
ATOM 1387 C C . SER A 1 178 ? -12.468 -1.168 16.507 1.00 78.94 178 SER A C 1
ATOM 1389 O O . SER A 1 178 ? -12.513 -0.878 17.699 1.00 78.94 178 SER A O 1
ATOM 1391 N N . THR A 1 179 ? -11.585 -2.050 16.030 1.00 81.12 179 THR A N 1
ATOM 1392 C CA . THR A 1 179 ? -10.694 -2.836 16.908 1.00 81.12 179 THR A CA 1
ATOM 1393 C C . THR A 1 179 ? -9.204 -2.585 16.672 1.00 81.12 179 THR A C 1
ATOM 1395 O O . THR A 1 179 ? -8.378 -2.903 17.532 1.00 81.12 179 THR A O 1
ATOM 1398 N N . GLY A 1 180 ? -8.849 -2.067 15.495 1.00 78.31 180 GLY A N 1
ATOM 1399 C CA . GLY A 1 180 ? -7.497 -2.056 14.942 1.00 78.31 180 GLY A CA 1
ATOM 1400 C C . GLY A 1 180 ? -6.897 -3.450 14.717 1.00 78.31 180 GLY A C 1
ATOM 1401 O O . GLY A 1 180 ? -5.690 -3.611 14.561 1.00 78.31 180 GLY A O 1
ATOM 1402 N N . ARG A 1 181 ? -7.701 -4.515 14.699 1.00 83.44 181 ARG A N 1
ATOM 1403 C CA . ARG A 1 181 ? -7.193 -5.810 14.233 1.00 83.44 181 ARG A CA 1
ATOM 1404 C C . ARG A 1 181 ? -7.015 -5.763 12.726 1.00 83.44 181 ARG A C 1
ATOM 1406 O O . ARG A 1 181 ? -7.846 -5.178 12.030 1.00 83.44 181 ARG A O 1
ATOM 1413 N N . SER A 1 182 ? -5.952 -6.390 12.235 1.00 84.75 182 SER A N 1
ATOM 1414 C CA . SER A 1 182 ? -5.656 -6.427 10.810 1.00 84.75 182 SER A CA 1
ATOM 1415 C C . SER A 1 182 ? -5.474 -7.849 10.285 1.00 84.75 182 SER A C 1
ATOM 1417 O O . SER A 1 182 ? -5.101 -8.761 11.022 1.00 84.75 182 SER A O 1
ATOM 1419 N N . VAL A 1 183 ? -5.776 -8.034 9.002 1.00 86.56 183 VAL A N 1
ATOM 1420 C CA . VAL A 1 183 ? -5.520 -9.265 8.245 1.00 86.56 183 VAL A CA 1
ATOM 1421 C C . VAL A 1 183 ? -4.712 -8.888 7.018 1.00 86.56 183 VAL A C 1
ATOM 1423 O O . VAL A 1 183 ? -5.014 -7.881 6.381 1.00 86.56 183 VAL A O 1
ATOM 1426 N N . ILE A 1 184 ? -3.698 -9.690 6.690 1.00 87.00 184 ILE A N 1
ATOM 1427 C CA . ILE A 1 184 ? -2.852 -9.494 5.512 1.00 87.00 184 ILE A CA 1
ATOM 1428 C C . ILE A 1 184 ? -2.995 -10.696 4.579 1.00 87.00 184 ILE A C 1
ATOM 1430 O O . ILE A 1 184 ? -3.018 -11.845 5.023 1.00 87.00 184 ILE A O 1
ATOM 1434 N N . LYS A 1 185 ? -3.063 -10.421 3.279 1.00 87.69 185 LYS A N 1
ATOM 1435 C CA . LYS A 1 185 ? -2.953 -11.405 2.200 1.00 87.69 185 LYS A CA 1
ATOM 1436 C C . LYS A 1 185 ? -1.831 -10.996 1.261 1.00 87.69 185 LYS A C 1
ATOM 1438 O O . LYS A 1 185 ? -1.627 -9.808 1.041 1.00 87.69 185 LYS A O 1
ATOM 1443 N N . ILE A 1 186 ? -1.104 -11.975 0.730 1.00 87.62 186 ILE A N 1
ATOM 1444 C CA . ILE A 1 186 ? 0.040 -11.745 -0.155 1.00 87.62 186 ILE A CA 1
ATOM 1445 C C . ILE A 1 186 ? -0.079 -12.680 -1.355 1.00 87.62 186 ILE A C 1
ATOM 1447 O O . ILE A 1 186 ? -0.241 -13.887 -1.185 1.00 87.62 186 ILE A O 1
ATOM 1451 N N . ALA A 1 187 ? 0.033 -12.115 -2.550 1.00 88.69 187 ALA A N 1
ATOM 1452 C CA . ALA A 1 187 ? 0.302 -12.816 -3.792 1.00 88.69 187 ALA A CA 1
ATOM 1453 C C . ALA A 1 187 ? 1.768 -12.580 -4.176 1.00 88.69 187 ALA A C 1
ATOM 1455 O O . ALA A 1 187 ? 2.274 -11.458 -4.098 1.00 88.69 187 ALA A O 1
ATOM 1456 N N . ASN A 1 188 ? 2.462 -13.641 -4.578 1.00 87.44 188 ASN A N 1
ATOM 1457 C CA . ASN A 1 188 ? 3.851 -13.570 -5.014 1.00 87.44 188 ASN A CA 1
ATOM 1458 C C . ASN A 1 188 ? 4.028 -14.422 -6.268 1.00 87.44 188 ASN A C 1
ATOM 1460 O O . ASN A 1 188 ? 3.535 -15.547 -6.335 1.00 87.44 188 ASN A O 1
ATOM 1464 N N . LYS A 1 189 ? 4.737 -13.880 -7.257 1.00 86.62 189 LYS A N 1
ATOM 1465 C CA . LYS A 1 189 ? 5.090 -14.577 -8.495 1.00 86.62 189 LYS A CA 1
ATOM 1466 C C . LYS A 1 189 ? 6.090 -15.695 -8.226 1.00 86.62 189 LYS A C 1
ATOM 1468 O O . LYS A 1 189 ? 6.057 -16.715 -8.905 1.00 86.62 189 LYS A O 1
ATOM 1473 N N . TYR A 1 190 ? 6.965 -15.500 -7.243 1.00 83.00 190 TYR A N 1
ATOM 1474 C CA . TYR A 1 190 ? 8.010 -16.454 -6.899 1.00 83.00 190 TYR A CA 1
ATOM 1475 C C . TYR A 1 190 ? 7.694 -17.140 -5.572 1.00 83.00 190 TYR A C 1
ATOM 1477 O O . TYR A 1 190 ? 7.296 -16.502 -4.598 1.00 83.00 190 TYR A O 1
ATOM 1485 N N . SER A 1 191 ? 7.878 -18.455 -5.524 1.00 75.81 191 SER A N 1
ATOM 1486 C CA . SER A 1 191 ? 7.814 -19.215 -4.277 1.00 75.81 191 SER A CA 1
ATOM 1487 C C . SER A 1 191 ? 9.145 -19.123 -3.537 1.00 75.81 191 SER A C 1
ATOM 1489 O O . SER A 1 191 ? 10.199 -18.977 -4.157 1.00 75.81 191 SER A O 1
ATOM 1491 N N . LYS A 1 192 ? 9.106 -19.225 -2.205 1.00 64.31 192 LYS A N 1
ATOM 1492 C CA . LYS A 1 192 ? 10.323 -19.332 -1.398 1.00 64.31 192 LYS A CA 1
ATOM 1493 C C . LYS A 1 192 ? 11.077 -20.596 -1.820 1.00 64.31 192 LYS A C 1
ATOM 1495 O O . LYS A 1 192 ? 10.480 -21.671 -1.855 1.00 64.31 192 LYS A O 1
ATOM 1500 N N . VAL A 1 193 ? 12.359 -20.461 -2.153 1.00 57.41 193 VAL A N 1
ATOM 1501 C CA . VAL A 1 193 ? 13.238 -21.623 -2.325 1.00 57.41 193 VAL A CA 1
ATOM 1502 C C . VAL A 1 193 ? 13.433 -22.232 -0.935 1.00 57.41 193 VAL A C 1
ATOM 1504 O O . VAL A 1 193 ? 13.741 -21.500 0.008 1.00 57.41 193 VAL A O 1
ATOM 1507 N N . ALA A 1 194 ? 13.121 -23.523 -0.808 1.00 46.25 194 ALA A N 1
ATOM 1508 C CA . ALA A 1 194 ? 13.203 -24.270 0.446 1.00 46.25 194 ALA A CA 1
ATOM 1509 C C . ALA A 1 194 ? 14.648 -24.418 0.935 1.00 46.25 194 ALA A C 1
ATOM 1511 O O . ALA A 1 194 ? 15.547 -24.542 0.071 1.00 46.25 194 ALA A O 1
#

Foldseek 3Di:
DVVVLVVQQVVVLVVLLVDQDPDDDWADDADDDLDPPPDPDCQQPHEGQWDWDDDQFIKIKGKNHNCNVQQNVDDPPNPDPCSSCVVPAFDPPPPASEKIWMWMWTAHVPDIDIDIDIHGDDPVPDDDPDPCVPPHHDDDDDGRHDDDPDQVCVVCSNVVSHNPVPDAKHKHKDADSVPRDIDMDMDGPDDRDD

Secondary structure (DSSP, 8-state):
-HHHHHHHHHHHHHHHHH-S-------S-----S-GGG-S-GGGTSS-SEEEEESSSEEEEEESSTTHHHHTT--TTS--HHHHTTT--S-S-TTT-PPEEEEEEEEETTEEEEEEEEE---GGG-----SS-SPPPP-SPPPP----SSHHHHHHHHHHHS-TTT--EEEEEEE-TTT--EEEEEEESSPPP-

pLDDT: mean 75.28, std 15.46, range [34.19, 93.44]

Radius of gyration: 17.52 Å; chains: 1; bounding box: 47×48×47 Å

Sequence (194 aa):
MYGRDIDLAEKNLTALRKNIYPGRGLIAGIAEAADPAKVEDPGLIIYNAMMERKEHGWIYIVSNGKQTNTAINLTENEASLQRALSGWIYEPDAPNFTPRITAACRIIPGAYFIELSLLRKSDWNAAYLGDGNPLPAFSGEPLLMPLYSDINEVLDTYWLSLNEANRVSLAVKFISVSTGRSVIKIANKYSKVA